Protein AF-A0A8C0KST6-F1 (afdb_monomer)

pLDDT: mean 88.96, std 12.46, range [37.09, 97.69]

Radius of gyration: 74.58 Å; Cα contacts (8 Å, |Δi|>4): 8; chains: 1; bounding box: 134×41×208 Å

Structure (mmCIF, N/CA/C/O backbone):
data_AF-A0A8C0KST6-F1
#
_entry.id   AF-A0A8C0KST6-F1
#
loop_
_atom_site.group_PDB
_atom_site.id
_atom_site.type_symbol
_atom_site.label_atom_id
_atom_site.label_alt_id
_atom_site.label_comp_id
_atom_site.label_asym_id
_atom_site.label_entity_id
_atom_site.label_seq_id
_atom_site.pdbx_PDB_ins_code
_atom_site.Cartn_x
_atom_site.Cartn_y
_atom_site.Cartn_z
_atom_site.occupancy
_atom_site.B_iso_or_equiv
_atom_site.auth_seq_id
_atom_site.auth_comp_id
_atom_site.auth_asym_id
_atom_site.auth_atom_id
_atom_site.pdbx_PDB_model_num
ATOM 1 N N . MET A 1 1 ? 67.695 22.510 -120.453 1.00 57.50 1 MET A N 1
ATOM 2 C CA . MET A 1 1 ? 68.491 21.638 -119.561 1.00 57.50 1 MET A CA 1
ATOM 3 C C . MET A 1 1 ? 68.483 22.164 -118.124 1.00 57.50 1 MET A C 1
ATOM 5 O O . MET A 1 1 ? 67.839 21.521 -117.313 1.00 57.50 1 MET A O 1
ATOM 9 N N . GLU A 1 2 ? 69.082 23.317 -117.782 1.00 61.19 2 GLU A N 1
ATOM 10 C CA . GLU A 1 2 ? 69.069 23.823 -116.382 1.00 61.19 2 GLU A CA 1
ATOM 11 C C . GLU A 1 2 ? 67.690 24.319 -115.891 1.00 61.19 2 GLU A C 1
ATOM 13 O O . GLU A 1 2 ? 67.269 23.944 -114.798 1.00 61.19 2 GLU A O 1
ATOM 18 N N . ASP A 1 3 ? 66.937 25.068 -116.706 1.00 64.94 3 ASP A N 1
ATOM 19 C CA . ASP A 1 3 ? 65.611 25.597 -116.317 1.00 64.94 3 ASP A CA 1
ATOM 20 C C . ASP A 1 3 ? 64.523 24.518 -116.147 1.00 64.94 3 ASP A C 1
ATOM 22 O O . ASP A 1 3 ? 63.581 24.679 -115.368 1.00 64.94 3 ASP A O 1
ATOM 26 N N . GLU A 1 4 ? 64.631 23.400 -116.868 1.00 64.62 4 GLU A N 1
ATOM 27 C CA . GLU A 1 4 ? 63.709 22.261 -116.733 1.00 64.62 4 GLU A CA 1
ATOM 28 C C . GLU A 1 4 ? 64.002 21.469 -115.455 1.00 64.62 4 GLU A C 1
ATOM 30 O O . GLU A 1 4 ? 63.075 21.122 -114.722 1.00 64.62 4 GLU A O 1
ATOM 35 N N . LEU A 1 5 ? 65.287 21.287 -115.128 1.00 68.44 5 LEU A N 1
ATOM 36 C CA . LEU A 1 5 ? 65.733 20.621 -113.905 1.00 68.44 5 LEU A CA 1
ATOM 37 C C . LEU A 1 5 ? 65.268 21.376 -112.644 1.00 68.44 5 LEU A C 1
ATOM 39 O O . LEU A 1 5 ? 64.827 20.763 -111.672 1.00 68.44 5 LEU A O 1
ATOM 43 N N . GLN A 1 6 ? 65.301 22.713 -112.669 1.00 71.81 6 GLN A N 1
ATOM 44 C CA . GLN A 1 6 ? 64.824 23.546 -111.558 1.00 71.81 6 GLN A CA 1
ATOM 45 C C . GLN A 1 6 ? 63.302 23.472 -111.363 1.00 71.81 6 GLN A C 1
ATOM 47 O O . GLN A 1 6 ? 62.825 23.440 -110.226 1.00 71.81 6 GLN A O 1
ATOM 52 N N . ARG A 1 7 ? 62.519 23.395 -112.448 1.00 76.81 7 ARG A N 1
ATOM 53 C CA . ARG A 1 7 ? 61.057 23.229 -112.361 1.00 76.81 7 ARG A CA 1
ATOM 54 C C . ARG A 1 7 ? 60.669 21.865 -111.801 1.00 76.81 7 ARG A C 1
ATOM 56 O O . ARG A 1 7 ? 59.753 21.785 -110.983 1.00 76.81 7 ARG A O 1
ATOM 63 N N . GLU A 1 8 ? 61.367 20.805 -112.201 1.00 77.19 8 GLU A N 1
ATOM 64 C CA . GLU A 1 8 ? 61.140 19.463 -111.658 1.00 77.19 8 GLU A CA 1
ATOM 65 C C . GLU A 1 8 ? 61.527 19.359 -110.178 1.00 77.19 8 GLU A C 1
ATOM 67 O O . GLU A 1 8 ? 60.789 18.737 -109.408 1.00 77.19 8 GLU A O 1
ATOM 72 N N . HIS A 1 9 ? 62.616 20.017 -109.761 1.00 79.38 9 HIS A N 1
ATOM 73 C CA . HIS A 1 9 ? 63.032 20.093 -108.358 1.00 79.38 9 HIS A CA 1
ATOM 74 C C . HIS A 1 9 ? 61.985 20.807 -107.490 1.00 79.38 9 HIS A C 1
ATOM 76 O O . HIS A 1 9 ? 61.525 20.250 -106.494 1.00 79.38 9 HIS A O 1
ATOM 82 N N . LEU A 1 10 ? 61.520 21.989 -107.911 1.00 82.25 10 LEU A N 1
ATOM 83 C CA . LEU A 1 10 ? 60.467 22.736 -107.210 1.00 82.25 10 LEU A CA 1
ATOM 84 C C . LEU A 1 10 ? 59.141 21.956 -107.158 1.00 82.25 10 LEU A C 1
ATOM 86 O O . LEU A 1 10 ? 58.461 21.942 -106.132 1.00 82.25 10 LEU A O 1
ATOM 90 N N . ALA A 1 11 ? 58.778 21.251 -108.232 1.00 82.69 11 ALA A N 1
ATOM 91 C CA . ALA A 1 11 ? 57.596 20.391 -108.242 1.00 82.69 11 ALA A CA 1
ATOM 92 C C . ALA A 1 11 ? 57.752 19.172 -107.310 1.00 82.69 11 ALA A C 1
ATOM 94 O O . ALA A 1 11 ? 56.783 18.749 -106.675 1.00 82.69 11 ALA A O 1
ATOM 95 N N . ALA A 1 12 ? 58.955 18.597 -107.201 1.00 83.06 12 ALA A N 1
ATOM 96 C CA . ALA A 1 12 ? 59.251 17.523 -106.256 1.00 83.06 12 ALA A CA 1
ATOM 97 C C . ALA A 1 12 ? 59.174 18.009 -104.800 1.00 83.06 12 ALA A C 1
ATOM 99 O O . ALA A 1 12 ? 58.550 17.335 -103.978 1.00 83.06 12 ALA A O 1
ATOM 100 N N . GLU A 1 13 ? 59.705 19.196 -104.499 1.00 84.31 13 GLU A N 1
ATOM 101 C CA . GLU A 1 13 ? 59.596 19.830 -103.182 1.00 84.31 13 GLU A CA 1
ATOM 102 C C . GLU A 1 13 ? 58.144 20.129 -102.803 1.00 84.31 13 GLU A C 1
ATOM 104 O O . GLU A 1 13 ? 57.728 19.806 -101.693 1.00 84.31 13 GLU A O 1
ATOM 109 N N . GLN A 1 14 ? 57.333 20.659 -103.722 1.00 86.81 14 GLN A N 1
ATOM 110 C CA . GLN A 1 14 ? 55.908 20.905 -103.474 1.00 86.81 14 GLN A CA 1
ATOM 111 C C . GLN A 1 14 ? 55.127 19.607 -103.232 1.00 86.81 14 GLN A C 1
ATOM 113 O O . GLN A 1 14 ? 54.310 19.538 -102.311 1.00 86.81 14 GLN A O 1
ATOM 118 N N . ARG A 1 15 ? 55.400 18.545 -104.005 1.00 85.62 15 ARG A N 1
ATOM 119 C CA . ARG A 1 15 ? 54.805 17.217 -103.771 1.00 85.62 15 ARG A CA 1
ATOM 120 C C . ARG A 1 15 ? 55.213 16.652 -102.414 1.00 85.62 15 ARG A C 1
ATOM 122 O O . ARG A 1 15 ? 54.374 16.092 -101.707 1.00 85.62 15 ARG A O 1
ATOM 129 N N . MET A 1 16 ? 56.481 16.808 -102.039 1.00 88.12 16 MET A N 1
ATOM 130 C CA . MET A 1 16 ? 56.989 16.350 -100.750 1.00 88.12 16 MET A CA 1
ATOM 131 C C . MET A 1 16 ? 56.389 17.159 -99.592 1.00 88.12 16 MET A C 1
ATOM 133 O O . MET A 1 16 ? 55.925 16.567 -98.621 1.00 88.12 16 MET A O 1
ATOM 137 N N . MET A 1 17 ? 56.286 18.483 -99.729 1.00 89.50 17 MET A N 1
ATOM 138 C CA . MET A 1 17 ? 55.639 19.375 -98.764 1.00 89.50 17 MET A CA 1
ATOM 139 C C . MET A 1 17 ? 54.161 19.026 -98.575 1.00 89.50 17 MET A C 1
ATOM 141 O O . MET A 1 17 ? 53.710 18.886 -97.441 1.00 89.50 17 MET A O 1
ATOM 145 N N . HIS A 1 18 ? 53.414 18.819 -99.662 1.00 89.56 18 HIS A N 1
ATOM 146 C CA . HIS A 1 18 ? 52.007 18.431 -99.585 1.00 89.56 18 HIS A CA 1
ATOM 147 C C . HIS A 1 18 ? 51.831 17.057 -98.922 1.00 89.56 18 HIS A C 1
ATOM 149 O O . HIS A 1 18 ? 50.931 16.865 -98.104 1.00 89.56 18 HIS A O 1
ATOM 155 N N . ARG A 1 19 ? 52.730 16.105 -99.210 1.00 89.38 19 ARG A N 1
ATOM 156 C CA . ARG A 1 19 ? 52.734 14.784 -98.568 1.00 89.38 19 ARG A CA 1
ATOM 157 C C . ARG A 1 19 ? 53.028 14.881 -97.071 1.00 89.38 19 ARG A C 1
ATOM 159 O O . ARG A 1 19 ? 52.331 14.244 -96.288 1.00 89.38 19 ARG A O 1
ATOM 166 N N . ILE A 1 20 ? 53.991 15.712 -96.667 1.00 91.31 20 ILE A N 1
ATOM 167 C CA . ILE A 1 20 ? 54.285 15.979 -95.253 1.00 91.31 20 ILE A CA 1
ATOM 168 C C . ILE A 1 20 ? 53.085 16.638 -94.567 1.00 91.31 20 ILE A C 1
ATOM 170 O O . ILE A 1 20 ? 52.678 16.183 -93.504 1.00 91.31 20 ILE A O 1
ATOM 174 N N . GLN A 1 21 ? 52.480 17.664 -95.172 1.00 89.69 21 GLN A N 1
ATOM 175 C CA . GLN A 1 21 ? 51.299 18.336 -94.620 1.00 89.69 21 GLN A CA 1
ATOM 176 C C . GLN A 1 21 ? 50.118 17.377 -94.450 1.00 89.69 21 GLN A C 1
ATOM 178 O O . GLN A 1 21 ? 49.450 17.408 -93.418 1.00 89.69 21 GLN A O 1
ATOM 183 N N . ARG A 1 22 ? 49.887 16.490 -95.425 1.00 91.62 22 ARG A N 1
ATOM 184 C CA . ARG A 1 22 ? 48.848 15.459 -95.342 1.00 91.62 22 ARG A CA 1
ATOM 185 C C . ARG A 1 22 ? 49.102 14.487 -94.190 1.00 91.62 22 ARG A C 1
ATOM 187 O O . ARG A 1 22 ? 48.198 14.273 -93.390 1.00 91.62 22 ARG A O 1
ATOM 194 N N . ILE A 1 23 ? 50.330 13.982 -94.054 1.00 92.88 23 ILE A N 1
ATOM 195 C CA . ILE A 1 23 ? 50.720 13.114 -92.931 1.00 92.88 23 ILE A CA 1
ATOM 196 C C . ILE A 1 23 ? 50.558 13.851 -91.593 1.00 92.88 23 ILE A C 1
ATOM 198 O O . ILE A 1 23 ? 50.080 13.272 -90.623 1.00 92.88 23 ILE A O 1
ATOM 202 N N . MET A 1 24 ? 50.897 15.142 -91.530 1.00 92.00 24 MET A N 1
ATOM 203 C CA . MET A 1 24 ? 50.718 15.956 -90.323 1.00 92.00 24 MET A CA 1
ATOM 204 C C . MET A 1 24 ? 49.242 16.106 -89.939 1.00 92.00 24 MET A C 1
ATOM 206 O O . MET A 1 24 ? 48.908 16.008 -88.761 1.00 92.00 24 MET A O 1
ATOM 210 N N . MET A 1 25 ? 48.357 16.319 -90.918 1.00 92.75 25 MET A N 1
ATOM 211 C CA . MET A 1 25 ? 46.911 16.404 -90.691 1.00 92.75 25 MET A CA 1
ATOM 212 C C . MET A 1 25 ? 46.317 15.060 -90.253 1.00 92.75 25 MET A C 1
ATOM 214 O O . MET A 1 25 ? 45.505 15.031 -89.329 1.00 92.75 25 MET A O 1
ATOM 218 N N . GLU A 1 26 ? 46.742 13.952 -90.865 1.00 92.62 26 GLU A N 1
ATOM 219 C CA . GLU A 1 26 ? 46.323 12.597 -90.484 1.00 92.62 26 GLU A CA 1
ATOM 220 C C . GLU A 1 26 ? 46.794 12.258 -89.055 1.00 92.62 26 GLU A C 1
ATOM 222 O O . GLU A 1 26 ? 45.973 11.893 -88.214 1.00 92.62 26 GLU A O 1
ATOM 227 N N . CYS A 1 27 ? 48.064 12.520 -88.726 1.00 93.81 27 CYS A N 1
ATOM 228 C CA . CYS A 1 27 ? 48.620 12.344 -87.379 1.00 93.81 27 CYS A CA 1
ATOM 229 C C . CYS A 1 27 ? 47.933 13.244 -86.336 1.00 93.81 27 CYS A C 1
ATOM 231 O O . CYS A 1 27 ? 47.629 12.806 -85.225 1.00 93.81 27 CYS A O 1
ATOM 233 N N . HIS A 1 28 ? 47.625 14.499 -86.682 1.00 94.75 28 HIS A N 1
ATOM 234 C CA . HIS A 1 28 ? 46.870 15.384 -85.797 1.00 94.75 28 HIS A CA 1
ATOM 235 C C . HIS A 1 28 ? 45.463 14.837 -85.527 1.00 94.75 28 HIS A C 1
ATOM 237 O O . HIS A 1 28 ? 45.023 14.824 -84.377 1.00 94.75 28 HIS A O 1
ATOM 243 N N . ARG A 1 29 ? 44.778 14.334 -86.561 1.00 94.38 29 ARG A N 1
ATOM 244 C CA . ARG A 1 29 ? 43.453 13.718 -86.424 1.00 94.38 29 ARG A CA 1
ATOM 245 C C . ARG A 1 29 ? 43.496 12.486 -85.522 1.00 94.38 29 ARG A C 1
ATOM 247 O O . ARG A 1 29 ? 42.663 12.368 -84.629 1.00 94.38 29 ARG A O 1
ATOM 254 N N . GLU A 1 30 ? 44.474 11.606 -85.717 1.00 94.62 30 GLU A N 1
ATOM 255 C CA . GLU A 1 30 ? 44.671 1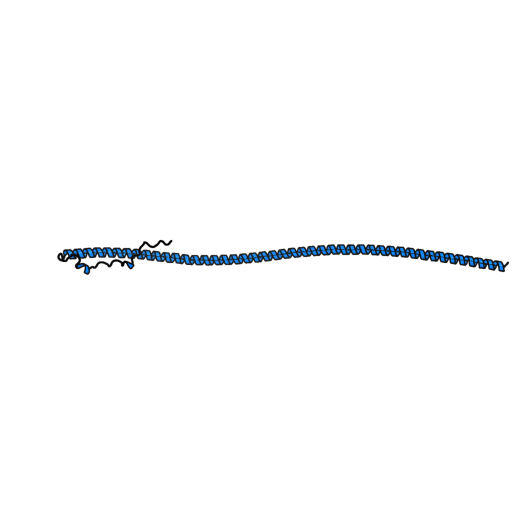0.417 -84.879 1.00 94.62 30 GLU A CA 1
ATOM 256 C C . GLU A 1 30 ? 44.988 10.784 -83.428 1.00 94.62 30 GLU A C 1
ATOM 258 O O . GLU A 1 30 ? 44.410 10.208 -82.508 1.00 94.62 30 GLU A O 1
ATOM 263 N N . LYS A 1 31 ? 45.831 11.800 -83.201 1.00 95.50 31 LYS A N 1
ATOM 264 C CA . LYS A 1 31 ? 46.116 12.324 -81.860 1.00 95.50 31 LYS A CA 1
ATOM 265 C C . LYS A 1 31 ? 44.847 12.827 -81.175 1.00 95.50 31 LYS A C 1
ATOM 267 O O . LYS A 1 31 ? 44.628 12.514 -80.008 1.00 95.50 31 LYS A O 1
ATOM 272 N N . VAL A 1 32 ? 44.028 13.614 -81.875 1.00 95.62 32 VAL A N 1
ATOM 273 C CA . VAL A 1 32 ? 42.772 14.140 -81.319 1.00 95.62 32 VAL A CA 1
ATOM 274 C C . VAL A 1 32 ? 41.827 12.989 -80.971 1.00 95.62 32 VAL A C 1
ATOM 276 O O . VAL A 1 32 ? 41.347 12.937 -79.843 1.00 95.62 32 VAL A O 1
ATOM 279 N N . GLN A 1 33 ? 41.655 12.014 -81.867 1.00 95.00 33 GLN A N 1
ATOM 280 C CA . GLN A 1 33 ? 40.814 10.837 -81.618 1.00 95.00 33 GLN A CA 1
ATOM 281 C C . GLN A 1 33 ? 41.319 9.981 -80.446 1.00 95.00 33 GLN A C 1
ATOM 283 O O . GLN A 1 33 ? 40.524 9.545 -79.615 1.00 95.00 33 GLN A O 1
ATOM 288 N N . ALA A 1 34 ? 42.632 9.767 -80.335 1.00 94.94 34 ALA A N 1
ATOM 289 C CA . ALA A 1 34 ? 43.227 9.025 -79.226 1.00 94.94 34 ALA A CA 1
ATOM 290 C C . ALA A 1 34 ? 43.035 9.748 -77.882 1.00 94.94 34 ALA A C 1
ATOM 292 O O . ALA A 1 34 ? 42.702 9.114 -76.882 1.00 94.94 34 ALA A O 1
ATOM 293 N N . VAL A 1 35 ? 43.187 11.077 -77.859 1.00 95.56 35 VAL A N 1
ATOM 294 C CA . VAL A 1 35 ? 42.959 11.896 -76.657 1.00 95.56 35 VAL A CA 1
ATOM 295 C C . VAL A 1 35 ? 41.482 11.920 -76.268 1.00 95.56 35 VAL A C 1
ATOM 297 O O . VAL A 1 35 ? 41.167 11.822 -75.084 1.00 95.56 35 VAL A O 1
ATOM 300 N N . GLU A 1 36 ? 40.567 12.035 -77.231 1.00 95.12 36 GLU A N 1
ATOM 301 C CA . GLU A 1 36 ? 39.125 11.976 -76.969 1.00 95.12 36 GLU A CA 1
ATOM 302 C C . GLU A 1 36 ? 38.715 10.622 -76.392 1.00 95.12 36 GLU A C 1
ATOM 304 O O . GLU A 1 36 ? 37.988 10.583 -75.398 1.00 95.12 36 GLU A O 1
ATOM 309 N N . LYS A 1 37 ? 39.236 9.526 -76.955 1.00 95.50 37 LYS A N 1
ATOM 310 C CA . LYS A 1 37 ? 38.982 8.173 -76.456 1.00 95.50 37 LYS A CA 1
ATOM 311 C C . LYS A 1 37 ? 39.526 7.981 -75.038 1.00 95.50 37 LYS A C 1
ATOM 313 O O . LYS A 1 37 ? 38.772 7.572 -74.162 1.00 95.50 37 LYS A O 1
ATOM 318 N N . ALA A 1 38 ? 40.777 8.372 -74.782 1.00 95.19 38 ALA A N 1
ATOM 319 C CA . ALA A 1 38 ? 41.371 8.299 -73.446 1.00 95.19 38 ALA A CA 1
ATOM 320 C C . ALA A 1 38 ? 40.595 9.144 -72.416 1.00 95.19 38 ALA A C 1
ATOM 322 O O . ALA A 1 38 ? 40.344 8.684 -71.306 1.00 95.19 38 ALA A O 1
ATOM 323 N N . ARG A 1 39 ? 40.138 10.351 -72.787 1.00 94.06 39 ARG A N 1
ATOM 324 C CA . ARG A 1 39 ? 39.294 11.184 -71.909 1.00 94.06 39 ARG A CA 1
ATOM 325 C C . ARG A 1 39 ? 37.914 10.582 -71.667 1.00 94.06 39 ARG A C 1
ATOM 327 O O . ARG A 1 39 ? 37.353 10.784 -70.593 1.00 94.06 39 ARG A O 1
ATOM 334 N N . ALA A 1 40 ? 37.324 9.911 -72.656 1.00 95.75 40 ALA A N 1
ATOM 335 C CA . ALA A 1 40 ? 36.040 9.236 -72.489 1.00 95.75 40 ALA A CA 1
ATOM 336 C C . ALA A 1 40 ? 36.166 8.053 -71.517 1.00 95.75 40 ALA A C 1
ATOM 338 O O . ALA A 1 40 ? 35.352 7.937 -70.603 1.00 95.75 40 ALA A O 1
ATOM 339 N N . GLU A 1 41 ? 37.221 7.248 -71.661 1.00 94.69 41 GLU A N 1
ATOM 340 C CA . GLU A 1 41 ? 37.542 6.138 -70.755 1.00 94.69 41 GLU A CA 1
ATOM 341 C C . GLU A 1 41 ? 37.837 6.639 -69.331 1.00 94.69 41 GLU A C 1
ATOM 343 O O . GLU A 1 41 ? 37.282 6.117 -68.366 1.00 94.69 41 GLU A O 1
ATOM 348 N N . GLU A 1 42 ? 38.623 7.710 -69.180 1.00 94.38 42 GLU A N 1
ATOM 349 C CA . GLU A 1 42 ? 38.893 8.341 -67.880 1.00 94.38 42 GLU A CA 1
ATOM 350 C C . GLU A 1 42 ? 37.608 8.843 -67.207 1.00 94.38 42 GLU A C 1
ATOM 352 O O . GLU A 1 42 ? 37.378 8.594 -66.023 1.00 94.38 42 GLU A O 1
ATOM 357 N N . ARG A 1 43 ? 36.727 9.511 -67.964 1.00 95.31 43 ARG A N 1
ATOM 358 C CA . ARG A 1 43 ? 35.429 9.976 -67.452 1.00 95.31 43 ARG A CA 1
ATOM 359 C C . ARG A 1 43 ? 34.538 8.818 -67.027 1.00 95.31 43 ARG A C 1
ATOM 361 O O . ARG A 1 43 ? 33.864 8.941 -66.006 1.00 95.31 43 ARG A O 1
ATOM 368 N N . GLN A 1 44 ? 34.525 7.724 -67.785 1.00 96.06 44 GLN A N 1
ATOM 369 C CA . GLN A 1 44 ? 33.751 6.538 -67.435 1.00 96.06 44 GLN A CA 1
ATOM 370 C C . GLN A 1 44 ? 34.275 5.911 -66.138 1.00 96.06 44 GLN A C 1
ATOM 372 O O . GLN A 1 44 ? 33.499 5.725 -65.203 1.00 96.06 44 GLN A O 1
ATOM 377 N N . MET A 1 45 ? 35.588 5.687 -66.029 1.00 95.00 45 MET A N 1
ATOM 378 C CA . MET A 1 45 ? 36.203 5.154 -64.807 1.00 95.00 45 MET A CA 1
ATOM 379 C C . MET A 1 45 ? 35.950 6.062 -63.596 1.00 95.00 45 MET A C 1
ATOM 381 O O . MET A 1 45 ? 35.614 5.578 -62.515 1.00 95.00 45 MET A O 1
ATOM 385 N N . ALA A 1 46 ? 36.040 7.384 -63.769 1.00 95.19 46 ALA A N 1
ATOM 386 C CA . ALA A 1 46 ? 35.732 8.341 -62.710 1.00 95.19 46 ALA A CA 1
ATOM 387 C C . ALA A 1 46 ? 34.257 8.273 -62.277 1.00 95.19 46 ALA A C 1
ATOM 389 O O . ALA A 1 46 ? 33.958 8.317 -61.083 1.00 95.19 46 ALA A O 1
ATOM 390 N N . GLN A 1 47 ? 33.320 8.135 -63.221 1.00 95.06 47 GLN A N 1
ATOM 391 C CA . GLN A 1 47 ? 31.897 7.982 -62.906 1.00 95.06 47 GLN A CA 1
ATOM 392 C C . GLN A 1 47 ? 31.605 6.671 -62.171 1.00 95.06 47 GLN A C 1
ATOM 394 O O . GLN A 1 47 ? 30.858 6.684 -61.191 1.00 95.06 47 GLN A O 1
ATOM 399 N N . GLU A 1 48 ? 32.201 5.561 -62.605 1.00 95.75 48 GLU A N 1
ATOM 400 C CA . GLU A 1 48 ? 32.064 4.256 -61.952 1.00 95.75 48 GLU A CA 1
ATOM 401 C C . GLU A 1 48 ? 32.622 4.290 -60.522 1.00 95.75 48 GLU A C 1
ATOM 403 O O . GLU A 1 48 ? 31.944 3.851 -59.590 1.00 95.75 48 GLU A O 1
ATOM 408 N N . ALA A 1 49 ? 33.789 4.909 -60.316 1.00 95.44 49 ALA A N 1
ATOM 409 C CA . ALA A 1 49 ? 34.377 5.097 -58.991 1.00 95.44 49 ALA A CA 1
ATOM 410 C C . ALA A 1 49 ? 33.482 5.948 -58.072 1.00 95.44 49 ALA A C 1
ATOM 412 O O . ALA A 1 49 ? 33.236 5.572 -56.924 1.00 95.44 49 ALA A O 1
ATOM 413 N N . ILE A 1 50 ? 32.921 7.052 -58.582 1.00 95.62 50 ILE A N 1
ATOM 414 C CA . ILE A 1 50 ? 31.980 7.892 -57.823 1.00 95.62 50 ILE A CA 1
ATOM 415 C C . ILE A 1 50 ? 30.718 7.102 -57.456 1.00 95.62 50 ILE A C 1
ATOM 417 O O . ILE A 1 50 ? 30.221 7.220 -56.336 1.00 95.62 50 ILE A O 1
ATOM 421 N N . GLN A 1 51 ? 30.172 6.300 -58.374 1.00 95.50 51 GLN A N 1
ATOM 422 C CA . GLN A 1 51 ? 28.993 5.481 -58.086 1.00 95.50 51 GLN A CA 1
ATOM 423 C C . GLN A 1 51 ? 29.287 4.397 -57.047 1.00 95.50 51 GLN A C 1
ATOM 425 O O . GLN A 1 51 ? 28.476 4.200 -56.142 1.00 95.50 51 GLN A O 1
ATOM 430 N N . ALA A 1 52 ? 30.439 3.729 -57.138 1.00 96.00 52 ALA A N 1
ATOM 431 C CA . ALA A 1 52 ? 30.869 2.743 -56.153 1.00 96.00 52 ALA A CA 1
ATOM 432 C C . ALA A 1 52 ? 31.022 3.377 -54.762 1.00 96.00 52 ALA A C 1
ATOM 434 O O . ALA A 1 52 ? 30.468 2.867 -53.789 1.00 96.00 52 ALA A O 1
ATOM 435 N N . GLN A 1 53 ? 31.673 4.541 -54.677 1.00 95.38 53 GLN A N 1
ATOM 436 C CA . GLN A 1 53 ? 31.826 5.265 -53.417 1.00 95.38 53 GLN A CA 1
ATOM 437 C C . GLN A 1 53 ? 30.479 5.723 -52.846 1.00 95.38 53 GLN A C 1
ATOM 439 O O . GLN A 1 53 ? 30.248 5.592 -51.646 1.00 95.38 53 GLN A O 1
ATOM 444 N N . LYS A 1 54 ? 29.559 6.211 -53.690 1.00 95.75 54 LYS A N 1
ATOM 445 C CA . LYS A 1 54 ? 28.200 6.569 -53.257 1.00 95.75 54 LYS A CA 1
ATOM 446 C C . LYS A 1 54 ? 27.461 5.373 -52.664 1.00 95.75 54 LYS A C 1
ATOM 448 O O . LYS A 1 54 ? 26.840 5.533 -51.622 1.00 95.75 54 LYS A O 1
ATOM 453 N N . ARG A 1 55 ? 27.547 4.193 -53.293 1.00 95.38 55 ARG A N 1
ATOM 454 C CA . ARG A 1 55 ? 26.917 2.962 -52.785 1.00 95.38 55 ARG A CA 1
ATOM 455 C C . ARG A 1 55 ? 27.462 2.582 -51.410 1.00 95.38 55 ARG A C 1
ATOM 457 O O . ARG A 1 55 ? 26.671 2.376 -50.494 1.00 95.38 55 ARG A O 1
ATOM 464 N N . LEU A 1 56 ? 28.787 2.582 -51.255 1.00 96.06 56 LEU A N 1
ATOM 465 C CA . LEU A 1 56 ? 29.439 2.296 -49.974 1.00 96.06 56 LEU A CA 1
ATOM 466 C C . LEU A 1 56 ? 29.014 3.289 -48.888 1.00 96.06 56 LEU A C 1
ATOM 468 O O . LEU A 1 56 ? 28.591 2.875 -47.816 1.00 96.06 56 LEU A O 1
ATOM 472 N N . ALA A 1 57 ? 29.032 4.590 -49.190 1.00 95.75 57 ALA A N 1
ATOM 473 C CA . ALA A 1 57 ? 28.610 5.615 -48.240 1.00 95.75 57 ALA A CA 1
ATOM 474 C C . ALA A 1 57 ? 27.133 5.459 -47.841 1.00 95.75 57 ALA A C 1
ATOM 476 O O . ALA A 1 57 ? 26.790 5.587 -46.668 1.00 95.75 57 ALA A O 1
ATOM 477 N N . THR A 1 58 ? 26.241 5.149 -48.790 1.00 95.69 58 THR A N 1
ATOM 478 C CA . THR A 1 58 ? 24.823 4.917 -48.470 1.00 95.69 58 THR A CA 1
ATOM 479 C C . THR A 1 58 ? 24.611 3.679 -47.604 1.00 95.69 58 THR A C 1
ATOM 481 O O . THR A 1 58 ? 23.779 3.711 -46.701 1.00 95.69 58 THR A O 1
ATOM 484 N N . GLU A 1 59 ? 25.365 2.608 -47.849 1.00 95.62 59 GLU A N 1
ATOM 485 C CA . GLU A 1 59 ? 25.295 1.381 -47.057 1.00 95.62 59 GLU A CA 1
ATOM 486 C C . GLU A 1 59 ? 25.845 1.598 -45.643 1.00 95.62 59 GLU A C 1
ATOM 488 O O . GLU A 1 59 ? 25.224 1.179 -44.668 1.00 95.62 59 GLU A O 1
ATOM 493 N N . GLU A 1 60 ? 26.954 2.324 -45.509 1.00 96.19 60 GLU A N 1
ATOM 494 C CA . GLU A 1 60 ? 27.533 2.684 -44.215 1.00 96.19 60 GLU A CA 1
ATOM 495 C C . GLU A 1 60 ? 26.579 3.557 -43.389 1.00 96.19 60 GLU A C 1
ATOM 497 O O . GLU A 1 60 ? 26.355 3.278 -42.208 1.00 96.19 60 GLU A O 1
ATOM 502 N N . ILE A 1 61 ? 25.951 4.562 -44.010 1.00 95.62 61 ILE A N 1
ATOM 503 C CA . ILE A 1 61 ? 24.942 5.409 -43.356 1.00 95.62 61 ILE A CA 1
ATOM 504 C C . ILE A 1 61 ? 23.745 4.568 -42.907 1.00 95.62 61 ILE A C 1
ATOM 506 O O . ILE A 1 61 ? 23.280 4.722 -41.776 1.00 95.62 61 ILE A O 1
ATOM 510 N N . LEU A 1 62 ? 23.248 3.667 -43.761 1.00 96.31 62 LEU A N 1
ATOM 511 C CA . LEU A 1 62 ? 22.114 2.807 -43.429 1.00 96.31 62 LEU A CA 1
ATOM 512 C C . LEU A 1 62 ? 22.450 1.875 -42.260 1.00 96.31 62 LEU A C 1
ATOM 514 O O . LEU A 1 62 ? 21.693 1.805 -41.292 1.00 96.31 62 LEU A O 1
ATOM 518 N N . ASN A 1 63 ? 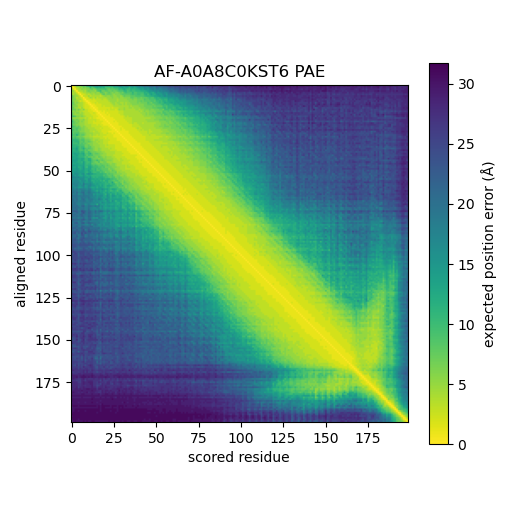23.597 1.200 -42.322 1.00 95.75 63 ASN A N 1
ATOM 519 C CA . ASN A 1 63 ? 24.046 0.280 -41.282 1.00 95.75 63 ASN A CA 1
ATOM 520 C C . ASN A 1 63 ? 24.260 1.004 -39.950 1.00 95.75 63 ASN A C 1
ATOM 522 O O . ASN A 1 63 ? 23.777 0.535 -38.919 1.00 95.75 63 ASN A O 1
ATOM 526 N N . THR A 1 64 ? 24.899 2.175 -39.980 1.00 95.88 64 THR A N 1
ATOM 527 C CA . THR A 1 64 ? 25.104 3.020 -38.793 1.00 95.88 64 THR A CA 1
ATOM 528 C C . THR A 1 64 ? 23.777 3.529 -38.228 1.00 95.88 64 THR A C 1
ATOM 530 O O . THR A 1 64 ? 23.581 3.556 -37.015 1.00 95.88 64 THR A O 1
ATOM 533 N N . GLY A 1 65 ? 22.823 3.891 -39.089 1.00 95.69 65 GLY A N 1
ATOM 534 C CA . GLY A 1 65 ? 21.480 4.286 -38.666 1.00 95.69 65 GLY A CA 1
ATOM 535 C C . GLY A 1 65 ? 20.727 3.144 -37.977 1.00 95.69 65 GLY A C 1
ATOM 536 O O . GLY A 1 65 ? 20.131 3.342 -36.917 1.00 95.69 65 GLY A O 1
ATOM 537 N N . ILE A 1 66 ? 20.794 1.931 -38.535 1.00 96.12 66 ILE A N 1
ATOM 538 C CA . ILE A 1 66 ? 20.151 0.738 -37.965 1.00 96.12 66 ILE A CA 1
ATOM 539 C C . ILE A 1 66 ? 20.758 0.385 -36.602 1.00 96.12 66 ILE A C 1
ATOM 541 O O . ILE A 1 66 ? 20.013 0.084 -35.664 1.00 96.12 66 ILE A O 1
ATOM 545 N N . THR A 1 67 ? 22.087 0.418 -36.463 1.00 96.12 67 THR A N 1
ATOM 546 C CA . THR A 1 67 ? 22.750 0.127 -35.183 1.00 96.12 67 THR A CA 1
ATOM 547 C C . THR A 1 67 ? 22.424 1.187 -34.137 1.00 96.12 67 THR A C 1
ATOM 549 O O . THR A 1 67 ? 21.993 0.824 -33.042 1.00 96.12 67 THR A O 1
ATOM 552 N N . ALA A 1 68 ? 22.487 2.474 -34.489 1.00 96.38 68 ALA A N 1
ATOM 553 C CA . ALA A 1 68 ? 22.128 3.569 -33.590 1.00 96.38 68 ALA A CA 1
ATOM 554 C C . ALA A 1 68 ? 20.676 3.461 -33.089 1.00 96.38 68 ALA A C 1
ATOM 556 O O . ALA A 1 68 ? 20.426 3.552 -31.886 1.00 96.38 68 ALA A O 1
ATOM 557 N N . MET A 1 69 ? 19.715 3.183 -33.980 1.00 96.06 69 MET A N 1
ATOM 558 C CA . MET A 1 69 ? 18.316 2.968 -33.585 1.00 96.06 69 MET A CA 1
ATOM 559 C C . MET A 1 69 ? 18.151 1.745 -32.676 1.00 96.06 69 MET A C 1
ATOM 561 O O . MET A 1 69 ? 17.377 1.777 -31.715 1.00 96.06 69 MET A O 1
ATOM 565 N N . LYS A 1 70 ? 18.871 0.653 -32.957 1.00 96.38 70 LYS A N 1
ATOM 566 C CA . LYS A 1 70 ? 18.828 -0.564 -32.139 1.00 96.38 70 LYS A CA 1
ATOM 567 C C . LYS A 1 70 ? 19.359 -0.306 -30.732 1.00 96.38 70 LYS A C 1
ATOM 569 O O . LYS A 1 70 ? 18.749 -0.769 -29.766 1.00 96.38 70 LYS A O 1
ATOM 574 N N . ASP A 1 71 ? 20.453 0.431 -30.610 1.00 96.12 71 ASP A N 1
ATOM 575 C CA . ASP A 1 71 ? 21.063 0.743 -29.320 1.00 96.12 71 ASP A CA 1
ATOM 576 C C . ASP A 1 71 ? 20.221 1.743 -28.527 1.00 96.12 71 ASP A C 1
ATOM 578 O O . ASP A 1 71 ? 19.964 1.516 -27.343 1.00 96.12 71 ASP A O 1
ATOM 582 N N . GLN A 1 72 ? 19.653 2.756 -29.189 1.00 96.44 72 GLN A N 1
ATOM 583 C CA . GLN A 1 72 ? 18.680 3.657 -28.569 1.00 96.44 72 GLN A CA 1
ATOM 584 C C . GLN A 1 72 ? 17.458 2.891 -28.044 1.00 96.44 72 GLN A C 1
ATOM 586 O O . GLN A 1 72 ? 17.038 3.092 -26.904 1.00 96.44 72 GLN A O 1
ATOM 591 N N . LYS A 1 73 ? 16.898 1.969 -28.839 1.00 96.75 73 LYS A N 1
ATOM 592 C CA . LYS A 1 73 ? 15.750 1.150 -28.424 1.00 96.75 73 LYS A CA 1
ATOM 593 C C . LYS A 1 73 ? 16.080 0.274 -27.216 1.00 96.75 73 LYS A C 1
ATOM 595 O O . LYS A 1 73 ? 15.257 0.164 -26.305 1.00 96.75 73 LYS A O 1
ATOM 600 N N . LYS A 1 74 ? 17.263 -0.349 -27.190 1.00 97.00 74 LYS A N 1
ATOM 601 C CA . LYS A 1 74 ? 17.721 -1.146 -26.040 1.00 97.00 74 LYS A CA 1
ATOM 602 C C . LYS A 1 74 ? 17.865 -0.285 -24.789 1.00 97.00 74 LYS A C 1
ATOM 604 O O . LYS A 1 74 ? 17.320 -0.661 -23.757 1.00 97.00 74 LYS A O 1
ATOM 609 N N . SER A 1 75 ? 18.532 0.864 -24.903 1.00 97.19 75 SER A N 1
ATOM 610 C CA . SER A 1 75 ? 18.711 1.810 -23.797 1.00 97.19 75 SER A CA 1
ATOM 611 C C . SER A 1 75 ? 17.364 2.275 -23.237 1.00 97.19 75 SER A C 1
ATOM 613 O O . SER A 1 75 ? 17.128 2.166 -22.038 1.00 97.19 75 SER A O 1
ATOM 615 N N . MET A 1 76 ? 16.424 2.666 -24.103 1.00 96.62 76 MET A N 1
ATOM 616 C CA . MET A 1 76 ? 15.076 3.059 -23.684 1.00 96.62 76 MET A CA 1
ATOM 617 C C . MET A 1 76 ? 14.332 1.914 -22.985 1.00 96.62 76 MET A C 1
ATOM 619 O O . MET A 1 76 ? 13.710 2.113 -21.947 1.00 96.62 76 MET A O 1
ATOM 623 N N . THR A 1 77 ? 14.422 0.695 -23.524 1.00 97.50 77 THR A N 1
ATOM 624 C CA . THR A 1 77 ? 13.786 -0.487 -22.918 1.00 97.50 77 THR A CA 1
ATOM 625 C C . THR A 1 77 ? 14.359 -0.779 -21.532 1.00 97.50 77 THR A C 1
ATOM 627 O O . THR A 1 77 ? 13.617 -1.162 -20.631 1.00 97.50 77 THR A O 1
ATOM 630 N N . GLN A 1 78 ? 15.668 -0.605 -21.351 1.00 97.56 78 GLN A N 1
ATOM 631 C CA . GLN A 1 78 ? 16.317 -0.771 -20.056 1.00 97.56 78 GLN A CA 1
ATOM 632 C C . GLN A 1 78 ? 15.831 0.281 -19.051 1.00 97.56 78 GLN A C 1
ATOM 634 O O . GLN A 1 78 ? 15.403 -0.091 -17.963 1.00 97.56 78 GLN A O 1
ATOM 639 N N . ILE A 1 79 ? 15.797 1.557 -19.445 1.00 97.50 79 ILE A N 1
ATOM 640 C CA . ILE A 1 79 ? 15.309 2.651 -18.592 1.00 97.50 79 ILE A CA 1
ATOM 641 C C . ILE A 1 79 ? 13.855 2.413 -18.168 1.00 97.50 79 ILE A C 1
ATOM 643 O O . ILE A 1 79 ? 13.518 2.603 -17.003 1.00 97.50 79 ILE A O 1
ATOM 647 N N . ILE A 1 80 ? 12.992 1.963 -19.086 1.00 97.44 80 ILE A N 1
ATOM 648 C CA . ILE A 1 80 ? 11.592 1.643 -18.767 1.00 97.44 80 ILE A CA 1
ATOM 649 C C . ILE A 1 80 ? 11.518 0.552 -17.695 1.00 97.44 80 ILE A C 1
ATOM 651 O O . ILE A 1 80 ? 10.799 0.720 -16.714 1.00 97.44 80 ILE A O 1
ATOM 655 N N . LYS A 1 81 ? 12.292 -0.530 -17.841 1.00 97.62 81 LYS A N 1
ATOM 656 C CA . LYS A 1 81 ? 12.324 -1.624 -16.858 1.00 97.62 81 LYS A CA 1
ATOM 657 C C . LYS A 1 81 ? 12.840 -1.169 -15.494 1.00 97.62 81 LYS A C 1
ATOM 659 O O . LYS A 1 81 ? 12.288 -1.563 -14.472 1.00 97.62 81 LYS A O 1
ATOM 664 N N . GLU A 1 82 ? 13.886 -0.348 -15.472 1.00 97.25 82 GLU A N 1
ATOM 665 C CA . GLU A 1 82 ? 14.441 0.207 -14.234 1.00 97.25 82 GLU A CA 1
ATOM 666 C C . GLU A 1 82 ? 13.418 1.103 -13.527 1.00 97.25 82 GLU A C 1
ATOM 668 O O . GLU A 1 82 ? 13.202 0.961 -12.324 1.00 97.25 82 GLU A O 1
ATOM 673 N N . LYS A 1 83 ? 12.722 1.965 -14.278 1.00 97.56 83 LYS A N 1
ATOM 674 C CA . LYS A 1 83 ? 11.689 2.853 -13.730 1.00 97.56 83 LYS A CA 1
ATOM 675 C C . LYS A 1 83 ? 10.448 2.106 -13.257 1.00 97.56 83 LYS A C 1
ATOM 677 O O . LYS A 1 83 ? 9.891 2.459 -12.222 1.00 97.56 83 LYS A O 1
ATOM 682 N N . GLU A 1 84 ? 10.031 1.066 -13.970 1.00 97.12 84 GLU A N 1
ATOM 683 C CA . GLU A 1 84 ? 8.940 0.189 -13.543 1.00 97.12 84 GLU A CA 1
ATOM 684 C C . GLU A 1 84 ? 9.287 -0.532 -12.233 1.00 97.12 84 GLU A C 1
ATOM 686 O O . GLU A 1 84 ? 8.470 -0.578 -11.314 1.00 97.12 84 GLU A O 1
ATOM 691 N N . HIS A 1 85 ? 10.520 -1.033 -12.111 1.00 97.19 85 HIS A N 1
ATOM 692 C CA . HIS A 1 85 ? 10.994 -1.667 -10.884 1.00 97.19 85 HIS A CA 1
ATOM 693 C C . HIS A 1 85 ? 11.055 -0.684 -9.707 1.00 97.19 85 HIS A C 1
ATOM 695 O O . HIS A 1 85 ? 10.554 -0.997 -8.628 1.00 97.19 85 HIS A O 1
ATOM 701 N N . GLU A 1 86 ? 11.609 0.512 -9.922 1.00 96.81 86 GLU A N 1
ATOM 702 C CA . GLU A 1 86 ? 11.663 1.583 -8.922 1.00 96.81 86 GLU A CA 1
ATOM 703 C C . GLU A 1 86 ? 10.252 1.966 -8.447 1.00 96.81 86 GLU A C 1
ATOM 705 O O . GLU A 1 86 ? 9.979 1.983 -7.247 1.00 96.81 86 GLU A O 1
ATOM 710 N N . MET A 1 87 ? 9.319 2.181 -9.380 1.00 96.75 87 MET A N 1
ATOM 711 C CA . MET A 1 87 ? 7.925 2.498 -9.064 1.00 96.75 87 MET A CA 1
ATOM 712 C C . MET A 1 87 ? 7.242 1.381 -8.267 1.00 96.75 87 MET A C 1
ATOM 714 O O . MET A 1 87 ? 6.513 1.666 -7.318 1.00 96.75 87 MET A O 1
ATOM 718 N N . ASN A 1 88 ? 7.492 0.117 -8.615 1.00 97.69 88 ASN A N 1
ATOM 719 C CA . ASN A 1 88 ? 6.931 -1.023 -7.894 1.00 97.69 88 ASN A CA 1
ATOM 720 C C . ASN A 1 88 ? 7.462 -1.105 -6.451 1.00 97.69 88 ASN A C 1
ATOM 722 O O . ASN A 1 88 ? 6.688 -1.327 -5.524 1.00 97.69 88 ASN A O 1
ATOM 726 N N . ILE A 1 89 ? 8.758 -0.847 -6.232 1.00 97.56 89 ILE A N 1
ATOM 727 C CA . ILE A 1 89 ? 9.334 -0.781 -4.879 1.00 97.56 89 ILE A CA 1
ATOM 728 C C . ILE A 1 89 ? 8.629 0.296 -4.051 1.00 97.56 89 ILE A C 1
ATOM 730 O O . ILE A 1 89 ? 8.160 0.002 -2.950 1.00 97.56 89 ILE A O 1
ATOM 734 N N . TYR A 1 90 ? 8.516 1.516 -4.583 1.00 97.38 90 TYR A N 1
ATOM 735 C CA . TYR A 1 90 ? 7.837 2.609 -3.883 1.00 97.38 90 TYR A CA 1
ATOM 736 C C . TYR A 1 90 ? 6.381 2.266 -3.573 1.00 97.38 90 TYR A C 1
ATOM 738 O O . TYR A 1 90 ? 5.935 2.455 -2.443 1.00 97.38 90 TY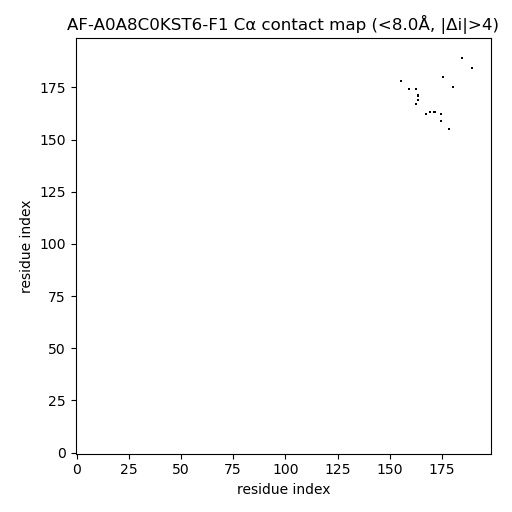R A O 1
ATOM 746 N N . TYR A 1 91 ? 5.663 1.693 -4.539 1.00 96.81 91 TYR A N 1
ATOM 747 C CA . TYR A 1 91 ? 4.287 1.255 -4.342 1.00 96.81 91 TYR A CA 1
ATOM 748 C C . TYR A 1 91 ? 4.167 0.224 -3.211 1.00 96.81 91 TYR A C 1
ATOM 750 O O . TYR A 1 91 ? 3.360 0.406 -2.298 1.00 96.81 91 TYR A O 1
ATOM 758 N N . CYS A 1 92 ? 5.003 -0.819 -3.217 1.00 96.81 92 CYS A N 1
ATOM 759 C CA . CYS A 1 92 ? 5.017 -1.831 -2.162 1.00 96.81 92 CYS A CA 1
ATOM 760 C C . CYS A 1 92 ? 5.357 -1.239 -0.789 1.00 96.81 92 CYS A C 1
ATOM 762 O O . CYS A 1 92 ? 4.756 -1.635 0.209 1.00 96.81 92 CYS A O 1
ATOM 764 N N . MET A 1 93 ? 6.303 -0.297 -0.721 1.00 96.44 93 MET A N 1
ATOM 765 C CA . MET A 1 93 ? 6.658 0.382 0.527 1.00 96.44 93 MET A CA 1
ATOM 766 C C . MET A 1 93 ? 5.484 1.193 1.076 1.00 96.44 93 MET A C 1
ATOM 768 O O . MET A 1 93 ? 5.120 1.015 2.235 1.00 96.44 93 MET A O 1
ATOM 772 N N . THR A 1 94 ? 4.851 2.026 0.247 1.00 96.44 94 THR A N 1
ATOM 773 C CA . THR A 1 94 ? 3.690 2.829 0.656 1.00 96.44 94 THR A CA 1
ATOM 774 C C . THR A 1 94 ? 2.508 1.950 1.058 1.00 96.44 94 THR A C 1
ATOM 776 O O . THR A 1 94 ? 1.833 2.231 2.047 1.00 96.44 94 THR A O 1
ATOM 779 N N . GLN A 1 95 ? 2.257 0.861 0.327 1.00 96.50 95 GLN A N 1
ATOM 780 C CA . GLN A 1 95 ? 1.197 -0.082 0.672 1.00 96.50 95 GLN A CA 1
ATOM 781 C C . GLN A 1 95 ? 1.456 -0.750 2.026 1.00 96.50 95 GLN A C 1
ATOM 783 O O . GLN A 1 95 ? 0.532 -0.854 2.833 1.00 96.50 95 GLN A O 1
ATOM 788 N N . ARG A 1 96 ? 2.701 -1.168 2.289 1.00 96.44 96 ARG A N 1
ATOM 789 C CA . ARG A 1 96 ? 3.091 -1.765 3.570 1.00 96.44 96 ARG A CA 1
ATOM 790 C C . ARG A 1 96 ? 2.950 -0.770 4.718 1.00 96.44 96 ARG A C 1
ATOM 792 O O . ARG A 1 96 ? 2.325 -1.116 5.708 1.00 96.44 96 ARG A O 1
ATOM 799 N N . GLN A 1 97 ? 3.435 0.460 4.552 1.00 95.81 97 GLN A N 1
ATOM 800 C CA . GLN A 1 97 ? 3.292 1.520 5.557 1.00 95.81 97 GLN A CA 1
ATOM 801 C C . GLN A 1 97 ? 1.826 1.771 5.901 1.00 95.81 97 GLN A C 1
ATOM 803 O O . GLN A 1 97 ? 1.453 1.754 7.066 1.00 95.81 97 GLN A O 1
ATOM 808 N N . LYS A 1 98 ? 0.963 1.899 4.888 1.00 96.06 98 LYS A N 1
ATOM 809 C CA . LYS A 1 98 ? -0.475 2.070 5.112 1.00 96.06 98 LYS A CA 1
ATOM 810 C C . LYS A 1 98 ? -1.089 0.887 5.867 1.00 96.06 98 LYS A C 1
ATOM 812 O O . LYS A 1 98 ? -1.981 1.075 6.688 1.00 96.06 98 LYS A O 1
ATOM 817 N N . GLN A 1 99 ? -0.655 -0.336 5.566 1.00 95.25 99 GLN A N 1
ATOM 818 C CA . GLN A 1 99 ? -1.135 -1.528 6.262 1.00 95.25 99 GLN A CA 1
ATOM 819 C C . GLN A 1 99 ? -0.652 -1.572 7.719 1.00 95.25 99 GLN A C 1
ATOM 821 O O . GLN A 1 99 ? -1.444 -1.902 8.598 1.00 95.25 99 GLN A O 1
ATOM 826 N N . GLU A 1 100 ? 0.605 -1.208 7.969 1.00 95.69 100 GLU A N 1
ATOM 827 C CA . GLU A 1 100 ? 1.194 -1.104 9.308 1.00 95.69 100 GLU A CA 1
ATOM 828 C C . GLU A 1 100 ? 0.494 -0.024 10.145 1.00 95.69 100 GLU A C 1
ATOM 830 O O . GLU A 1 100 ? 0.078 -0.315 11.261 1.00 95.69 100 GLU A O 1
ATOM 835 N N . GLU A 1 101 ? 0.249 1.168 9.589 1.00 96.00 101 GLU A N 1
ATOM 836 C CA . GLU A 1 101 ? -0.492 2.252 10.255 1.00 96.00 101 GLU A CA 1
ATOM 837 C C . GLU A 1 101 ? -1.908 1.817 10.657 1.00 96.00 101 GLU A C 1
ATOM 839 O O . GLU A 1 101 ? -2.346 2.035 11.787 1.00 96.00 101 GLU A O 1
ATOM 844 N N . VAL A 1 102 ? -2.638 1.163 9.746 1.00 96.50 102 VAL A N 1
ATOM 845 C CA . VAL A 1 102 ? -3.983 0.647 10.046 1.00 96.50 102 VAL A CA 1
ATOM 846 C C . VAL A 1 102 ? -3.920 -0.421 11.138 1.00 96.50 102 VAL A C 1
ATOM 848 O O . VAL A 1 102 ? -4.768 -0.433 12.030 1.00 96.50 102 VAL A O 1
ATOM 851 N N . GLN A 1 103 ? -2.928 -1.310 11.090 1.00 96.62 103 GLN A N 1
ATOM 852 C CA . GLN A 1 103 ? -2.754 -2.353 12.095 1.00 96.62 103 GLN A CA 1
ATOM 853 C C . GLN A 1 103 ? -2.409 -1.770 13.472 1.00 96.62 103 GLN A C 1
ATOM 855 O O . GLN A 1 103 ? -2.948 -2.238 14.472 1.00 96.62 103 GLN A O 1
ATOM 860 N N . GLU A 1 104 ? -1.559 -0.748 13.533 1.00 96.56 104 GLU A N 1
ATOM 861 C CA . GLU A 1 104 ? -1.199 -0.061 14.774 1.00 96.56 104 GLU A CA 1
ATOM 862 C C . GLU A 1 104 ? -2.419 0.619 15.405 1.00 96.56 104 GLU A C 1
ATOM 864 O O . GLU A 1 104 ? -2.703 0.409 16.585 1.00 96.56 104 GLU A O 1
ATOM 869 N N . VAL A 1 105 ? -3.208 1.348 14.606 1.00 96.69 105 VAL A N 1
ATOM 870 C CA . VAL A 1 105 ? -4.450 1.981 15.078 1.00 96.69 105 VAL A CA 1
ATOM 871 C C . VAL A 1 105 ? -5.452 0.942 15.583 1.00 96.69 105 VAL A C 1
ATOM 873 O O . VAL A 1 105 ? -6.082 1.156 16.618 1.00 96.69 105 VAL A O 1
ATOM 876 N N . LEU A 1 106 ? -5.596 -0.194 14.891 1.00 96.69 106 LEU A N 1
ATOM 877 C CA . LEU A 1 106 ? -6.472 -1.280 15.336 1.00 96.69 106 LEU A CA 1
ATOM 878 C C . LEU A 1 106 ? -6.000 -1.890 16.659 1.00 96.69 106 LEU A C 1
ATOM 880 O O . LEU A 1 106 ? -6.820 -2.103 17.548 1.00 96.69 106 LEU A O 1
ATOM 884 N N . GLN A 1 107 ? -4.697 -2.131 16.813 1.00 96.88 107 GLN A N 1
ATOM 885 C CA . GLN A 1 107 ? -4.140 -2.664 18.057 1.00 96.88 107 GLN A CA 1
ATOM 886 C C . GLN A 1 107 ? -4.300 -1.691 19.225 1.00 96.88 107 GLN A C 1
ATOM 888 O O . GLN A 1 107 ? -4.592 -2.116 20.342 1.00 96.88 107 GLN A O 1
ATOM 893 N N . GLU A 1 108 ? -4.128 -0.392 18.994 1.00 96.69 108 GLU A N 1
ATOM 894 C CA . GLU A 1 108 ? -4.333 0.615 20.033 1.00 96.69 108 GLU A CA 1
ATOM 895 C C . GLU A 1 108 ? -5.817 0.729 20.421 1.00 96.69 108 GLU A C 1
ATOM 897 O O . GLU A 1 108 ? -6.163 0.749 21.607 1.00 96.69 108 GLU A O 1
ATOM 902 N N . ALA A 1 109 ? -6.725 0.705 19.440 1.00 96.75 109 ALA A N 1
ATOM 903 C CA . ALA A 1 109 ? -8.166 0.656 19.689 1.00 96.75 109 ALA A CA 1
ATOM 904 C C . ALA A 1 109 ? -8.578 -0.607 20.470 1.00 96.75 109 ALA A C 1
ATOM 906 O O . ALA A 1 109 ? -9.388 -0.533 21.393 1.00 96.75 109 ALA A O 1
ATOM 907 N N . GLU A 1 110 ? -7.995 -1.764 20.152 1.00 96.50 110 GLU A N 1
ATOM 908 C CA . GLU A 1 110 ? -8.246 -3.016 20.869 1.00 96.50 110 GLU A CA 1
ATOM 909 C C . GLU A 1 110 ? -7.750 -2.952 22.320 1.00 96.50 110 GLU A C 1
ATOM 911 O O . GLU A 1 110 ? -8.507 -3.268 23.239 1.00 96.50 110 GLU A O 1
ATOM 916 N N . LYS A 1 111 ? -6.522 -2.470 22.556 1.00 97.38 111 LYS A N 1
ATOM 917 C CA . LYS A 1 111 ? -5.969 -2.308 23.912 1.00 97.38 111 LYS A CA 1
ATOM 918 C C . LYS A 1 111 ? -6.809 -1.364 24.763 1.00 97.38 111 LYS A C 1
ATOM 920 O O . LYS A 1 111 ? -7.124 -1.678 25.911 1.00 97.38 111 LYS A O 1
ATOM 925 N N . THR A 1 112 ? -7.182 -0.210 24.213 1.00 96.31 112 THR A N 1
ATOM 926 C CA . THR A 1 112 ? -8.014 0.775 24.921 1.00 96.31 112 THR A CA 1
ATOM 927 C C . THR A 1 112 ? -9.406 0.225 25.222 1.00 96.31 112 THR A C 1
ATOM 929 O O . THR A 1 112 ? -9.911 0.402 26.336 1.00 96.31 112 THR A O 1
ATOM 932 N N . HIS A 1 113 ? -10.008 -0.509 24.282 1.00 96.56 113 HIS A N 1
ATOM 933 C CA . HIS A 1 113 ? -11.278 -1.187 24.512 1.00 96.56 113 HIS A CA 1
ATOM 934 C C . HIS A 1 113 ? -11.162 -2.259 25.601 1.00 96.56 113 HIS A C 1
ATOM 936 O O . HIS A 1 113 ? -11.969 -2.273 26.529 1.00 96.56 113 HIS A O 1
ATOM 942 N N . GLN A 1 114 ? -10.128 -3.101 25.551 1.00 97.25 114 GLN A N 1
ATOM 943 C CA . GLN A 1 114 ? -9.887 -4.150 26.540 1.00 97.25 114 GLN A CA 1
ATOM 944 C C . GLN A 1 114 ? -9.661 -3.570 27.943 1.00 97.25 114 GLN A C 1
ATOM 946 O O . GLN A 1 114 ? -10.230 -4.070 28.913 1.00 97.25 114 GLN A O 1
ATOM 951 N N . ALA A 1 115 ? -8.890 -2.486 28.061 1.00 97.12 115 ALA A N 1
ATOM 952 C CA . ALA A 1 115 ? -8.684 -1.788 29.329 1.00 97.12 115 ALA A CA 1
ATOM 953 C C . ALA A 1 115 ? -9.993 -1.189 29.877 1.00 97.12 115 ALA A C 1
ATOM 955 O O . ALA A 1 115 ? -10.276 -1.284 31.074 1.00 97.12 115 ALA A O 1
ATOM 956 N N . THR A 1 116 ? -10.818 -0.610 29.000 1.00 96.81 116 THR A N 1
ATOM 957 C CA . THR A 1 116 ? -12.132 -0.061 29.369 1.00 96.81 116 THR A CA 1
ATOM 958 C C . THR A 1 116 ? -13.072 -1.166 29.846 1.00 96.81 116 THR A C 1
ATOM 960 O O . THR A 1 116 ? -13.721 -1.020 30.882 1.00 96.81 116 THR A O 1
ATOM 963 N N . LEU A 1 117 ? -13.107 -2.290 29.128 1.00 97.12 117 LEU A N 1
ATOM 964 C CA . LEU A 1 117 ? -13.914 -3.452 29.482 1.00 97.12 117 LEU A CA 1
ATOM 965 C C . LEU A 1 117 ? -13.483 -4.038 30.832 1.00 97.12 117 LEU A C 1
ATOM 967 O O . LEU A 1 117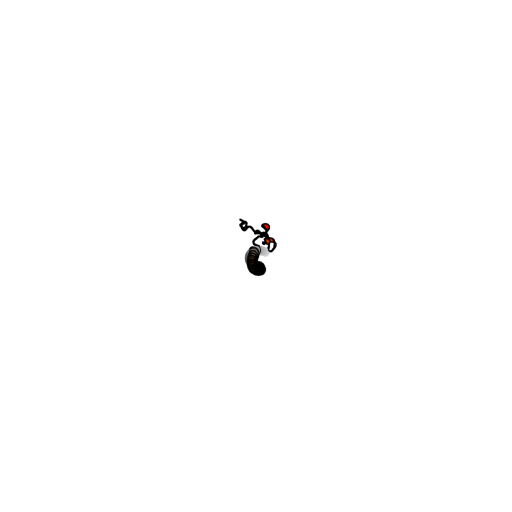 ? -14.341 -4.315 31.665 1.00 97.12 117 LEU A O 1
ATOM 971 N N . GLY A 1 118 ? -12.173 -4.148 31.081 1.00 97.31 118 GLY A N 1
ATOM 972 C CA . GLY A 1 118 ? -11.632 -4.567 32.377 1.00 97.31 118 GLY A CA 1
ATOM 973 C C . GLY A 1 118 ? -12.105 -3.669 33.522 1.00 97.31 118 GLY A C 1
ATOM 974 O O . GLY A 1 118 ? -12.645 -4.163 34.505 1.00 97.31 118 GLY A O 1
ATOM 975 N N . ASN A 1 119 ? -12.026 -2.343 33.357 1.00 97.31 119 ASN A N 1
ATOM 976 C CA . ASN A 1 119 ? -12.491 -1.386 34.370 1.00 97.31 119 ASN A CA 1
ATOM 977 C C . ASN A 1 119 ? -13.992 -1.527 34.677 1.00 97.31 119 ASN A C 1
ATOM 979 O O . ASN A 1 119 ? -14.408 -1.467 35.836 1.00 97.31 119 ASN A O 1
ATOM 983 N N . VAL A 1 120 ? -14.816 -1.702 33.639 1.00 97.50 120 VAL A N 1
ATOM 984 C CA . VAL A 1 120 ? -16.263 -1.909 33.802 1.00 97.50 120 VAL A CA 1
ATOM 985 C C . VAL A 1 120 ? -16.540 -3.238 34.500 1.00 97.50 120 VAL A C 1
ATOM 987 O O . VAL A 1 120 ? -17.385 -3.282 35.393 1.00 97.50 120 VAL A O 1
ATOM 990 N N . MET A 1 121 ? -15.807 -4.294 34.147 1.00 96.88 121 MET A N 1
ATOM 991 C CA . MET A 1 121 ? -15.946 -5.603 34.779 1.00 96.88 121 MET A CA 1
ATOM 992 C C . MET A 1 121 ? -15.565 -5.555 36.264 1.00 96.88 121 MET A C 1
ATOM 994 O O . MET A 1 121 ? -16.308 -6.069 37.096 1.00 96.88 121 MET A O 1
ATOM 998 N N . ASP A 1 122 ? -14.480 -4.865 36.619 1.00 97.31 122 ASP A N 1
ATOM 999 C CA . ASP A 1 122 ? -14.064 -4.688 38.015 1.00 97.31 122 ASP A CA 1
ATOM 1000 C C . ASP A 1 122 ? -15.128 -3.941 38.831 1.00 97.31 122 ASP A C 1
ATOM 1002 O O . ASP A 1 122 ? -15.475 -4.340 39.944 1.00 97.31 122 ASP A O 1
ATOM 1006 N N . LYS A 1 123 ? -15.711 -2.874 38.266 1.00 97.19 123 LYS A N 1
ATOM 1007 C CA . LYS A 1 123 ? -16.831 -2.153 38.894 1.00 97.19 123 LYS A CA 1
ATOM 1008 C C . LYS A 1 123 ? -18.059 -3.041 39.067 1.00 97.19 123 LYS A C 1
ATOM 1010 O O . LYS A 1 123 ? -18.709 -2.982 40.111 1.00 97.19 123 LYS A O 1
ATOM 1015 N N . LEU A 1 124 ? -18.379 -3.862 38.069 1.00 96.94 124 LEU A N 1
ATOM 1016 C CA . LEU A 1 124 ? -19.503 -4.791 38.139 1.00 96.94 124 LEU A CA 1
ATOM 1017 C C . LEU A 1 124 ? -19.299 -5.821 39.257 1.00 96.94 124 LEU A C 1
ATOM 1019 O O . LEU A 1 124 ? -20.192 -6.018 40.075 1.00 96.94 124 LEU A O 1
ATOM 1023 N N . VAL A 1 125 ? -18.112 -6.421 39.348 1.00 97.06 125 VAL A N 1
ATOM 1024 C CA . VAL A 1 125 ? -17.789 -7.391 40.405 1.00 97.06 125 VAL A CA 1
ATOM 1025 C C . VAL A 1 125 ? -17.838 -6.739 41.789 1.00 97.06 125 VAL A C 1
ATOM 1027 O O . VAL A 1 125 ? -18.416 -7.312 42.713 1.00 97.06 125 VAL A O 1
ATOM 1030 N N . ASN A 1 126 ? -17.302 -5.524 41.936 1.00 97.00 126 ASN A N 1
ATOM 1031 C CA . ASN A 1 126 ? -17.339 -4.792 43.205 1.00 97.00 126 ASN A CA 1
ATOM 1032 C C . ASN A 1 126 ? -18.776 -4.489 43.647 1.00 97.00 126 ASN A C 1
ATOM 1034 O O . ASN A 1 126 ? -19.155 -4.814 44.771 1.00 97.00 126 ASN A O 1
ATOM 1038 N N . THR A 1 127 ? -19.596 -3.933 42.752 1.00 96.44 127 THR A N 1
ATOM 1039 C CA . THR A 1 127 ? -21.004 -3.619 43.052 1.00 96.44 127 THR A CA 1
ATOM 1040 C C . THR A 1 127 ? -21.827 -4.875 43.339 1.00 96.44 127 THR A C 1
ATOM 1042 O O . THR A 1 127 ? -22.655 -4.873 44.248 1.00 96.44 127 THR A O 1
ATOM 1045 N N . GLN A 1 128 ? -21.566 -5.983 42.639 1.00 96.25 128 GLN A N 1
ATOM 1046 C CA . GLN A 1 128 ? -22.178 -7.276 42.945 1.00 96.25 128 GLN A CA 1
ATOM 1047 C C . GLN A 1 128 ? -21.773 -7.779 44.341 1.00 96.25 128 GLN A C 1
ATOM 1049 O O . GLN A 1 128 ? -22.619 -8.284 45.081 1.00 96.25 128 GLN A O 1
ATOM 1054 N N . GLY A 1 129 ? -20.505 -7.616 44.729 1.00 96.38 129 GLY A N 1
ATOM 1055 C CA . GLY A 1 129 ? -20.017 -7.948 46.068 1.00 96.38 129 GLY A CA 1
ATOM 1056 C C . GLY A 1 129 ? -20.681 -7.113 47.168 1.00 96.38 129 GLY A C 1
ATOM 1057 O O . GLY A 1 129 ? -21.117 -7.659 48.185 1.00 96.38 129 GLY A O 1
ATOM 1058 N N . GLU A 1 130 ? -20.825 -5.806 46.947 1.00 96.75 130 GLU A N 1
ATOM 1059 C CA . GLU A 1 130 ? -21.552 -4.903 47.847 1.00 96.75 130 GLU A CA 1
ATOM 1060 C C . GLU A 1 130 ? -23.023 -5.313 47.986 1.00 96.75 130 GLU A C 1
ATOM 1062 O O . GLU A 1 130 ? -23.531 -5.424 49.104 1.00 96.75 130 GLU A O 1
ATOM 1067 N N . LEU A 1 131 ? -23.693 -5.622 46.873 1.00 96.75 131 LEU A N 1
ATOM 1068 C CA . LEU A 1 131 ? -25.090 -6.058 46.864 1.00 96.75 131 LEU A CA 1
ATOM 1069 C C . LEU A 1 131 ? -25.280 -7.364 47.645 1.00 96.75 131 LEU A C 1
ATOM 1071 O O . LEU A 1 131 ? -26.206 -7.469 48.448 1.00 96.75 131 LEU A O 1
ATOM 1075 N N . LEU A 1 132 ? -24.378 -8.336 47.481 1.00 96.62 132 LEU A N 1
ATOM 1076 C CA . LEU A 1 132 ? -24.390 -9.580 48.258 1.00 96.62 132 LEU A CA 1
ATOM 1077 C C . LEU A 1 132 ? -24.194 -9.328 49.759 1.00 96.62 132 LEU A C 1
ATOM 1079 O O . LEU A 1 132 ? -24.854 -9.962 50.585 1.00 96.62 132 LEU A O 1
ATOM 1083 N N . SER A 1 133 ? -23.314 -8.393 50.124 1.00 96.94 133 SER A N 1
ATOM 1084 C CA . SER A 1 133 ? -23.108 -7.992 51.520 1.00 96.94 133 SER A CA 1
ATOM 1085 C C . SER A 1 133 ? -24.379 -7.389 52.123 1.00 96.94 133 SER A C 1
ATOM 1087 O O . SER A 1 133 ? -24.816 -7.809 53.198 1.00 96.94 133 SER A O 1
ATOM 1089 N N . ILE A 1 134 ? -25.027 -6.472 51.397 1.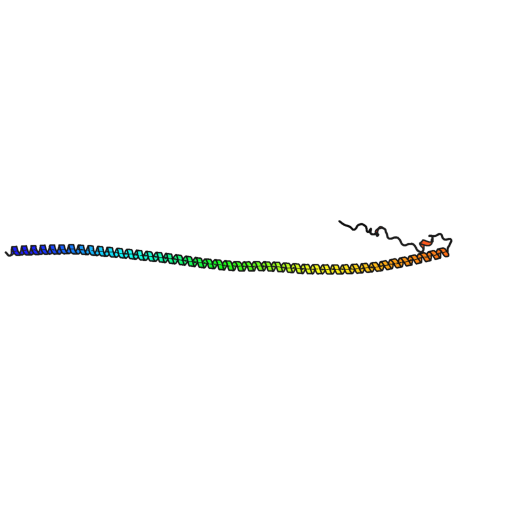00 96.62 134 ILE A N 1
ATOM 1090 C CA . ILE A 1 134 ? -26.292 -5.851 51.808 1.00 96.62 134 ILE A CA 1
ATOM 1091 C C . ILE A 1 134 ? -27.392 -6.908 51.934 1.00 96.62 134 ILE A C 1
ATOM 1093 O O . ILE A 1 134 ? -28.091 -6.943 52.944 1.00 96.62 134 ILE A O 1
ATOM 1097 N N . ALA A 1 135 ? -27.518 -7.815 50.962 1.00 95.56 135 ALA A N 1
ATOM 1098 C CA . ALA A 1 135 ? -28.493 -8.903 51.009 1.00 95.56 135 ALA A CA 1
ATOM 1099 C C . ALA A 1 135 ? -28.287 -9.799 52.243 1.00 95.56 135 ALA A C 1
ATOM 1101 O O . ALA A 1 135 ? -29.249 -10.166 52.919 1.00 95.56 135 ALA A O 1
ATOM 1102 N N . LYS A 1 136 ? -27.030 -10.096 52.600 1.00 95.69 136 LYS A N 1
ATOM 1103 C CA . LYS A 1 136 ? -26.699 -10.855 53.814 1.00 95.69 136 LYS A CA 1
ATOM 1104 C C . LYS A 1 136 ? -27.070 -10.094 55.088 1.00 95.69 136 LYS A C 1
ATOM 1106 O O . LYS A 1 136 ? -27.646 -10.688 55.999 1.00 95.69 136 LYS A O 1
ATOM 1111 N N . GLN A 1 137 ? -26.758 -8.800 55.164 1.00 96.00 137 GLN A N 1
ATOM 1112 C CA . GLN A 1 137 ? -27.146 -7.957 56.300 1.00 96.00 137 GLN A CA 1
ATOM 1113 C C . GLN A 1 137 ? -28.667 -7.885 56.449 1.00 96.00 137 GLN A C 1
ATOM 1115 O O . GLN A 1 137 ? -29.177 -8.048 57.557 1.00 96.00 137 GLN A O 1
ATOM 1120 N N . LEU A 1 138 ? -29.393 -7.722 55.342 1.00 95.75 138 LEU A N 1
ATOM 1121 C CA . LEU A 1 138 ? -30.852 -7.707 55.326 1.00 95.75 138 LEU A CA 1
ATOM 1122 C C . LEU A 1 138 ? -31.435 -9.040 55.813 1.00 95.75 138 LEU A C 1
ATOM 1124 O O . LEU A 1 138 ? -32.373 -9.034 56.607 1.00 95.75 138 LEU A O 1
ATOM 1128 N N . GLY A 1 139 ? -30.851 -10.172 55.411 1.00 94.31 139 GLY A N 1
ATOM 1129 C CA . GLY A 1 139 ? -31.235 -11.493 55.917 1.00 94.31 139 GLY A CA 1
ATOM 1130 C C . GLY A 1 139 ? -31.048 -11.618 57.433 1.00 94.31 139 GLY A C 1
ATOM 1131 O O . GLY A 1 139 ? -31.952 -12.062 58.134 1.00 94.31 139 GLY A O 1
ATOM 1132 N N . ILE A 1 140 ? -29.916 -11.144 57.965 1.00 94.94 140 ILE A N 1
ATOM 1133 C CA . ILE A 1 140 ? -29.664 -11.121 59.415 1.00 94.94 140 ILE A CA 1
ATOM 1134 C C . ILE A 1 140 ? -30.684 -10.226 60.132 1.00 94.94 140 ILE A C 1
ATOM 1136 O O . ILE A 1 140 ? -31.271 -10.649 61.124 1.00 94.94 140 ILE A O 1
ATOM 1140 N N . MET A 1 141 ? -30.928 -9.011 59.630 1.00 94.50 141 MET A N 1
ATOM 1141 C CA . MET A 1 141 ? -31.917 -8.092 60.209 1.00 94.50 141 MET A CA 1
ATOM 1142 C C . MET A 1 141 ? -33.336 -8.660 60.168 1.00 94.50 141 MET A C 1
ATOM 1144 O O . MET A 1 141 ? -34.100 -8.444 61.105 1.00 94.50 141 MET A O 1
ATOM 1148 N N . THR A 1 142 ? -33.680 -9.393 59.110 1.00 93.62 142 THR A N 1
ATOM 1149 C CA . THR A 1 142 ? -34.981 -10.059 58.981 1.00 93.62 142 THR A CA 1
ATOM 1150 C C . THR A 1 142 ? -35.130 -11.151 60.036 1.00 93.62 142 THR A C 1
ATOM 1152 O O . THR A 1 142 ? -36.111 -11.142 60.769 1.00 93.62 142 THR A O 1
ATOM 1155 N N . ASN A 1 143 ? -34.109 -11.993 60.222 1.00 94.88 143 ASN A N 1
ATOM 1156 C CA . ASN A 1 143 ? -34.119 -13.016 61.271 1.00 94.88 143 ASN A CA 1
ATOM 1157 C C . ASN A 1 143 ? -34.232 -12.408 62.678 1.00 94.88 143 ASN A C 1
ATOM 1159 O O . ASN A 1 143 ? -34.998 -12.897 63.501 1.00 94.88 143 ASN A O 1
ATOM 1163 N N . TRP A 1 144 ? -33.498 -11.323 62.958 1.00 95.94 144 TRP A N 1
ATOM 1164 C CA . TRP A 1 144 ? -33.608 -10.607 64.236 1.00 95.94 144 TRP A CA 1
ATOM 1165 C C . TRP A 1 144 ? -34.994 -10.013 64.454 1.00 95.94 144 TRP A C 1
ATOM 1167 O O . TRP A 1 144 ? -35.525 -10.0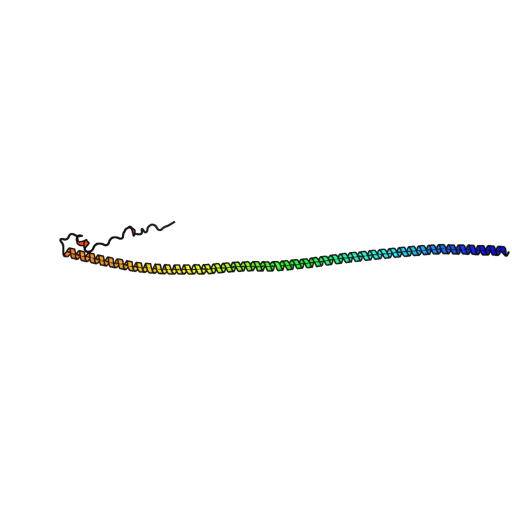75 65.559 1.00 95.94 144 TRP A O 1
ATOM 1177 N N . LYS A 1 145 ? -35.578 -9.427 63.407 1.00 92.75 145 LYS A N 1
ATOM 1178 C CA . LYS A 1 145 ? -36.937 -8.897 63.452 1.00 92.75 145 LYS A CA 1
ATOM 1179 C C . LYS A 1 145 ? -37.935 -10.012 63.775 1.00 92.75 145 LYS A C 1
ATOM 1181 O O . LYS A 1 145 ? -38.779 -9.799 64.636 1.00 92.75 145 LYS A O 1
ATOM 1186 N N . ASP A 1 146 ? -37.835 -11.161 63.117 1.00 90.00 146 ASP A N 1
ATOM 1187 C CA . ASP A 1 146 ? -38.771 -12.269 63.316 1.00 90.00 146 ASP A CA 1
ATOM 1188 C C . ASP A 1 146 ? -38.618 -12.894 64.715 1.00 90.00 146 ASP A C 1
ATOM 1190 O O . ASP A 1 146 ? -39.623 -13.136 65.378 1.00 90.00 146 ASP A O 1
ATOM 1194 N N . PHE A 1 147 ? -37.385 -13.030 65.220 1.00 94.00 147 PHE A N 1
ATOM 1195 C CA . PHE A 1 147 ? -37.115 -13.458 66.601 1.00 94.00 147 PHE A CA 1
ATOM 1196 C C . PHE A 1 147 ? -37.750 -12.519 67.640 1.00 94.00 147 PHE A C 1
ATOM 1198 O O . PHE A 1 147 ? -38.455 -12.962 68.542 1.00 94.00 147 PHE A O 1
ATOM 1205 N N . LEU A 1 148 ? -37.550 -11.203 67.494 1.00 92.12 148 LEU A N 1
ATOM 1206 C CA . LEU A 1 148 ? -38.139 -10.216 68.406 1.00 92.12 148 LEU A CA 1
ATOM 1207 C C . LEU A 1 148 ? -39.672 -10.183 68.320 1.00 92.12 148 LEU A C 1
ATOM 1209 O O . LEU A 1 148 ? -40.340 -9.894 69.312 1.00 92.12 148 LEU A O 1
ATOM 1213 N N . GLU A 1 149 ? -40.242 -10.450 67.143 1.00 88.50 149 GLU A N 1
ATOM 1214 C CA . GLU A 1 149 ? -41.692 -10.553 66.962 1.00 88.50 149 GLU A CA 1
ATOM 1215 C C . GLU A 1 149 ? -42.256 -11.787 67.687 1.00 88.50 149 GLU A C 1
ATOM 1217 O O . GLU A 1 149 ? -43.306 -11.688 68.324 1.00 88.50 149 GLU A O 1
ATOM 1222 N N . GLU A 1 150 ? -41.548 -12.921 67.643 1.00 90.44 150 GLU A N 1
ATOM 1223 C CA . GLU A 1 150 ? -41.903 -14.141 68.376 1.00 90.44 150 GLU A CA 1
ATOM 1224 C C . GLU A 1 150 ? -41.865 -13.911 69.895 1.00 90.44 150 GLU A C 1
ATOM 1226 O O . GLU A 1 150 ? -42.882 -14.119 70.561 1.00 90.44 150 GLU A O 1
ATOM 1231 N N . GLU A 1 151 ? -40.770 -13.362 70.437 1.00 92.81 151 GLU A N 1
ATOM 1232 C CA . GLU A 1 151 ? -40.670 -13.024 71.869 1.00 92.81 151 GLU A CA 1
ATOM 1233 C C . GLU A 1 151 ? -41.767 -12.033 72.310 1.00 92.81 151 GLU A C 1
ATOM 1235 O O . GLU A 1 151 ? -42.369 -12.160 73.385 1.00 92.81 151 GLU A O 1
ATOM 1240 N N . LEU A 1 152 ? -42.082 -11.037 71.474 1.00 89.50 152 LEU A N 1
ATOM 1241 C CA . LEU A 1 152 ? -43.159 -10.089 71.761 1.00 89.50 152 LEU A CA 1
ATOM 1242 C C . LEU A 1 152 ? -44.532 -10.780 71.789 1.00 89.50 152 LEU A C 1
ATOM 1244 O O . LEU A 1 152 ? -45.393 -10.428 72.599 1.00 89.50 152 LEU A O 1
ATOM 1248 N N . GLN A 1 153 ? -44.757 -11.767 70.925 1.00 88.12 153 GLN A N 1
ATOM 1249 C CA . GLN A 1 153 ? -46.003 -12.526 70.905 1.00 88.12 153 GLN A CA 1
ATOM 1250 C C . GLN A 1 153 ? -46.122 -13.461 72.114 1.00 88.12 153 GLN A C 1
ATOM 1252 O O . GLN A 1 153 ? -47.200 -13.550 72.712 1.00 88.12 153 GLN A O 1
ATOM 1257 N N . GLU A 1 154 ? -45.029 -14.106 72.522 1.00 90.38 154 GLU A N 1
ATOM 1258 C CA . GLU A 1 154 ? -44.977 -14.916 73.742 1.00 90.38 154 GLU A CA 1
ATOM 1259 C C . GLU A 1 154 ? -45.265 -14.077 74.991 1.00 90.38 154 GLU A C 1
ATOM 1261 O O . GLU A 1 154 ? -46.104 -14.446 75.820 1.00 90.38 154 GLU A O 1
ATOM 1266 N N . THR A 1 155 ? -44.630 -12.907 75.109 1.00 89.12 155 THR A N 1
ATOM 1267 C CA . THR A 1 155 ? -44.893 -11.981 76.219 1.00 89.12 155 THR A CA 1
ATOM 1268 C C . THR A 1 155 ? -46.336 -11.483 76.199 1.00 89.12 155 THR A C 1
ATOM 1270 O O . THR A 1 155 ? -46.990 -11.509 77.245 1.00 89.12 155 THR A O 1
ATOM 1273 N N . ARG A 1 156 ? -46.891 -11.126 75.029 1.00 87.81 156 ARG A N 1
ATOM 1274 C CA . ARG A 1 156 ? -48.316 -10.773 74.880 1.00 87.81 156 ARG A CA 1
ATOM 1275 C C . ARG A 1 156 ? -49.225 -11.891 75.402 1.00 87.81 156 ARG A C 1
ATOM 1277 O O . ARG A 1 156 ? -50.131 -11.624 76.193 1.00 87.81 156 ARG A O 1
ATOM 1284 N N . ALA A 1 157 ? -48.960 -13.141 75.023 1.00 87.19 157 ALA A N 1
ATOM 1285 C CA . ALA A 1 157 ? -49.731 -14.295 75.483 1.00 87.19 157 ALA A CA 1
ATOM 1286 C C . ALA A 1 157 ? -49.622 -14.504 77.006 1.00 87.19 157 ALA A C 1
ATOM 1288 O O . ALA A 1 157 ? -50.628 -14.774 77.673 1.00 87.19 157 ALA A O 1
ATOM 1289 N N . ALA A 1 158 ? -48.428 -14.334 77.580 1.00 89.69 158 ALA A N 1
ATOM 1290 C CA . ALA A 1 158 ? -48.203 -14.433 79.020 1.00 89.69 158 ALA A CA 1
ATOM 1291 C C . ALA A 1 158 ? -48.947 -13.337 79.805 1.00 89.69 158 ALA A C 1
ATOM 1293 O O . ALA A 1 158 ? -49.616 -13.640 80.799 1.00 89.69 158 ALA A O 1
ATOM 1294 N N . PHE A 1 159 ? -48.899 -12.084 79.338 1.00 88.56 159 PHE A N 1
ATOM 1295 C CA . PHE A 1 159 ? -49.651 -10.974 79.931 1.00 88.56 159 PHE A CA 1
ATOM 1296 C C . PHE A 1 159 ? -51.157 -11.219 79.871 1.00 88.56 159 PHE A C 1
ATOM 1298 O O . PHE A 1 159 ? -51.839 -11.075 80.888 1.00 88.56 159 PHE A O 1
ATOM 1305 N N . GLN A 1 160 ? -51.678 -11.660 78.724 1.00 85.81 160 GLN A N 1
ATOM 1306 C CA . GLN A 1 160 ? -53.100 -11.966 78.595 1.00 85.81 160 GLN A CA 1
ATOM 1307 C C . GLN A 1 160 ? -53.525 -13.080 79.559 1.00 85.81 160 GLN A C 1
ATOM 1309 O O . GLN A 1 160 ? -54.572 -12.983 80.203 1.00 85.81 160 GLN A O 1
ATOM 1314 N N . LYS A 1 161 ? -52.693 -14.116 79.726 1.00 87.81 161 LYS A N 1
ATOM 1315 C CA . LYS A 1 161 ? -52.929 -15.189 80.701 1.00 87.81 161 LYS A CA 1
ATOM 1316 C C . LYS A 1 161 ? -52.974 -14.656 82.137 1.00 87.81 161 LYS A C 1
ATOM 1318 O O . LYS A 1 161 ? -53.868 -15.037 82.892 1.00 87.81 161 LYS A O 1
ATOM 1323 N N . TYR A 1 162 ? -52.054 -13.765 82.506 1.00 89.44 162 TYR A N 1
ATOM 1324 C CA . TYR A 1 162 ? -52.025 -13.133 83.828 1.00 89.44 162 TYR A CA 1
ATOM 1325 C C . TYR A 1 162 ? -53.261 -12.260 84.094 1.00 89.44 162 TYR A C 1
ATOM 1327 O O . TYR A 1 162 ? -53.851 -12.338 85.174 1.00 89.44 162 TYR A O 1
ATOM 1335 N N . ILE A 1 163 ? -53.688 -11.470 83.106 1.00 87.00 163 ILE A N 1
ATOM 1336 C CA . ILE A 1 163 ? -54.887 -10.626 83.194 1.00 87.00 163 ILE A CA 1
ATOM 1337 C C . ILE A 1 163 ? -56.133 -11.494 83.359 1.00 87.00 163 ILE A C 1
ATOM 1339 O O . ILE A 1 163 ? -56.911 -11.264 84.283 1.00 87.00 163 ILE A O 1
ATOM 1343 N N . ASN A 1 164 ? -56.287 -12.527 82.525 1.00 84.88 164 ASN A N 1
ATOM 1344 C CA . ASN A 1 164 ? -57.421 -13.449 82.594 1.00 84.88 164 ASN A CA 1
ATOM 1345 C C . ASN A 1 164 ? -57.502 -14.158 83.959 1.00 84.88 164 ASN A C 1
ATOM 1347 O O . ASN A 1 164 ? -58.596 -14.371 84.475 1.00 84.88 164 ASN A O 1
ATOM 1351 N N . TYR A 1 165 ? -56.354 -14.503 84.555 1.00 88.19 165 TYR A N 1
ATOM 1352 C CA . TYR A 1 165 ? -56.285 -15.113 85.886 1.00 88.19 165 TYR A CA 1
ATOM 1353 C C . TYR A 1 165 ? -56.638 -14.126 87.012 1.00 88.19 165 TYR A C 1
ATOM 1355 O O . TYR A 1 165 ? -57.410 -14.456 87.909 1.00 88.19 165 TYR A O 1
ATOM 1363 N N . THR A 1 166 ? -56.078 -12.915 86.971 1.00 88.75 166 THR A N 1
ATOM 1364 C CA . THR A 1 166 ? -56.213 -11.914 88.047 1.00 88.75 166 THR A CA 1
ATOM 1365 C C . THR A 1 166 ? -57.569 -11.206 88.011 1.00 88.75 166 THR A C 1
ATOM 1367 O O . THR A 1 166 ? -58.127 -10.859 89.052 1.00 88.75 166 THR A O 1
ATOM 1370 N N . PHE A 1 167 ? -58.129 -11.019 86.814 1.00 87.44 167 PHE A N 1
ATOM 1371 C CA . PHE A 1 167 ? -59.377 -10.299 86.588 1.00 87.44 167 PHE A CA 1
ATOM 1372 C C . PHE A 1 167 ? -60.367 -11.110 85.734 1.00 87.44 167 PHE A C 1
ATOM 1374 O O . PHE A 1 167 ? -60.698 -10.716 84.619 1.00 87.44 167 PHE A O 1
ATOM 1381 N N . PRO A 1 168 ? -60.943 -12.204 86.255 1.00 83.50 168 PRO A N 1
ATOM 1382 C CA . PRO A 1 1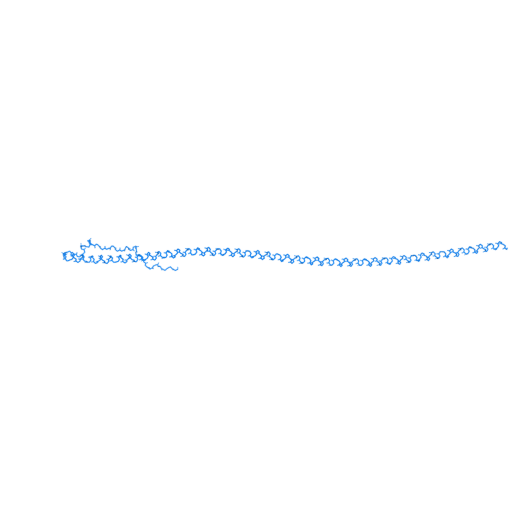68 ? -61.820 -13.090 85.479 1.00 83.50 168 PRO A CA 1
ATOM 1383 C C . PRO A 1 168 ? -63.148 -12.448 85.035 1.00 83.50 168 PRO A C 1
ATOM 1385 O O . PRO A 1 168 ? -63.865 -13.010 84.214 1.00 83.50 168 PRO A O 1
ATOM 1388 N N . LYS A 1 169 ? -63.502 -11.278 85.583 1.00 86.56 169 LYS A N 1
ATOM 1389 C CA . LYS A 1 169 ? -64.694 -10.506 85.188 1.00 86.56 169 LYS A CA 1
ATOM 1390 C C . LYS A 1 169 ? -64.440 -9.561 84.007 1.00 86.56 169 LYS A C 1
ATOM 1392 O O . LYS A 1 169 ? -65.398 -9.004 83.475 1.00 86.56 169 LYS A O 1
ATOM 1397 N N . LEU A 1 170 ? -63.180 -9.338 83.626 1.00 83.31 170 LEU A N 1
ATOM 1398 C CA . LEU A 1 170 ? -62.835 -8.554 82.443 1.00 83.31 170 LEU A CA 1
ATOM 1399 C C . LEU A 1 170 ? -63.154 -9.387 81.197 1.00 83.31 170 LEU A C 1
ATOM 1401 O O . LEU A 1 170 ? -62.729 -10.533 81.077 1.00 83.31 170 LEU A O 1
ATOM 1405 N N . SER A 1 171 ? -63.937 -8.817 80.279 1.00 79.81 171 SER A N 1
ATOM 1406 C CA . SER A 1 171 ? -64.250 -9.493 79.017 1.00 79.81 171 SER A CA 1
ATOM 1407 C C . SER A 1 171 ? -62.996 -9.566 78.132 1.00 79.81 171 SER A C 1
ATOM 1409 O O . SER A 1 171 ? -62.213 -8.608 78.139 1.00 79.81 171 SER A O 1
ATOM 1411 N N . PRO A 1 172 ? -62.808 -10.645 77.346 1.00 78.25 172 PRO A N 1
ATOM 1412 C CA . PRO A 1 172 ? -61.696 -10.755 76.401 1.00 78.25 172 PRO A CA 1
ATOM 1413 C C . PRO A 1 172 ? -61.595 -9.506 75.514 1.00 78.25 172 PRO A C 1
ATOM 1415 O O . PRO A 1 172 ? -62.618 -8.978 75.078 1.00 78.25 172 PRO A O 1
ATOM 1418 N N . GLY A 1 173 ? -60.382 -9.003 75.289 1.00 74.75 173 GLY A N 1
ATOM 1419 C CA . GLY A 1 173 ? -60.134 -7.819 74.461 1.00 74.75 173 GLY A CA 1
ATOM 1420 C C . GLY A 1 173 ? -60.130 -6.469 75.194 1.00 74.75 173 GLY A C 1
ATOM 1421 O O . GLY A 1 173 ? -59.598 -5.487 74.685 1.00 74.75 173 GLY A O 1
ATOM 1422 N N . HIS A 1 174 ? -60.668 -6.378 76.420 1.00 81.31 174 HIS A N 1
ATOM 1423 C CA . HIS A 1 174 ? -60.704 -5.098 77.152 1.00 81.31 174 HIS A CA 1
ATOM 1424 C C . HIS A 1 174 ? -59.330 -4.595 77.608 1.00 81.31 174 HIS A C 1
ATOM 1426 O O . HIS A 1 174 ? -59.200 -3.419 77.938 1.00 81.31 174 HIS A O 1
ATOM 1432 N N . ALA A 1 175 ? -58.322 -5.466 77.656 1.00 80.81 175 ALA A N 1
ATOM 1433 C CA . ALA A 1 175 ? -56.970 -5.120 78.081 1.00 80.81 175 ALA A CA 1
ATOM 1434 C C . ALA A 1 175 ? -55.968 -5.021 76.916 1.00 80.81 175 ALA A C 1
ATOM 1436 O O . ALA A 1 175 ? -54.791 -4.753 77.149 1.00 80.81 175 ALA A O 1
ATOM 1437 N N . ASP A 1 176 ? -56.425 -5.167 75.669 1.00 78.69 176 ASP A N 1
ATOM 1438 C CA . ASP A 1 176 ? -55.558 -5.193 74.480 1.00 78.69 176 ASP A CA 1
ATOM 1439 C C . ASP A 1 176 ? -54.835 -3.858 74.246 1.00 78.69 176 ASP A C 1
ATOM 1441 O O . ASP A 1 176 ? -53.803 -3.804 73.581 1.00 78.69 176 ASP A O 1
ATOM 1445 N N . PHE A 1 177 ? -55.330 -2.767 74.839 1.00 82.38 177 PHE A N 1
ATOM 1446 C CA . PHE A 1 177 ? -54.669 -1.462 74.804 1.00 82.38 177 PHE A CA 1
ATOM 1447 C C . PHE A 1 177 ? -53.330 -1.436 75.562 1.00 82.38 177 PHE A C 1
ATOM 1449 O O . PHE A 1 177 ? -52.509 -0.561 75.297 1.00 82.38 177 PHE A O 1
ATOM 1456 N N . ILE A 1 178 ? -53.110 -2.359 76.509 1.00 81.00 178 ILE A N 1
ATOM 1457 C CA . ILE A 1 178 ? -51.882 -2.427 77.317 1.00 81.00 178 ILE A CA 1
ATOM 1458 C C . ILE A 1 178 ? -50.712 -2.917 76.462 1.00 81.00 178 ILE A C 1
ATOM 1460 O O . ILE A 1 178 ? -49.600 -2.407 76.594 1.00 81.00 178 ILE A O 1
ATOM 1464 N N . LEU A 1 179 ? -50.964 -3.876 75.565 1.00 77.62 179 LEU A N 1
ATOM 1465 C CA . LEU A 1 179 ? -49.960 -4.394 74.638 1.00 77.62 179 LEU A CA 1
ATOM 1466 C C . LEU A 1 179 ? -50.554 -4.594 73.227 1.00 77.62 179 LEU A C 1
ATOM 1468 O O . LEU A 1 179 ? -50.782 -5.732 72.800 1.00 77.62 179 LEU A O 1
ATOM 1472 N N . PRO A 1 180 ? -50.794 -3.494 72.486 1.00 80.25 180 PRO A N 1
ATOM 1473 C CA . PRO A 1 180 ? -51.497 -3.524 71.205 1.00 80.25 180 PRO A CA 1
ATOM 1474 C C . PRO A 1 180 ? -50.806 -4.412 70.172 1.00 80.25 180 PRO A C 1
ATOM 1476 O O . PRO A 1 180 ? -49.577 -4.520 70.160 1.00 80.25 180 PRO A O 1
ATOM 1479 N N . GLU A 1 181 ? -51.580 -5.012 69.268 1.00 75.81 181 GLU A N 1
ATOM 1480 C CA . GLU A 1 181 ? -51.033 -5.740 68.120 1.00 75.81 181 GLU A CA 1
ATOM 1481 C C . GLU A 1 181 ? -50.264 -4.816 67.166 1.00 75.81 181 GLU A C 1
ATOM 1483 O O . GLU A 1 181 ? -50.553 -3.621 67.023 1.00 75.81 181 GLU A O 1
ATOM 1488 N N . ARG A 1 182 ? -49.274 -5.384 66.471 1.00 72.69 182 ARG A N 1
ATOM 1489 C CA . ARG A 1 182 ? -48.525 -4.658 65.447 1.00 72.69 182 ARG A CA 1
ATOM 1490 C C . ARG A 1 182 ? -49.449 -4.328 64.269 1.00 72.69 182 ARG A C 1
ATOM 1492 O O . ARG A 1 182 ? -50.217 -5.165 63.799 1.00 72.69 182 ARG A O 1
ATOM 1499 N N . LYS A 1 183 ? -49.329 -3.111 63.728 1.00 75.62 183 LYS A N 1
ATOM 1500 C CA . LYS A 1 183 ? -49.983 -2.745 62.463 1.00 75.62 183 LYS A CA 1
ATOM 1501 C C . LYS A 1 183 ? -49.445 -3.638 61.342 1.00 75.62 183 LYS A C 1
ATOM 1503 O O . LYS A 1 183 ? -48.231 -3.696 61.141 1.00 75.62 183 LYS A O 1
ATOM 1508 N N . LYS A 1 184 ? -50.343 -4.310 60.614 1.00 71.62 184 LYS A N 1
ATOM 1509 C CA . LYS A 1 184 ? -49.984 -5.108 59.433 1.00 71.62 184 LYS A CA 1
ATOM 1510 C C . LYS A 1 184 ? -49.207 -4.248 58.442 1.00 71.62 184 LYS A C 1
ATOM 1512 O O . LYS A 1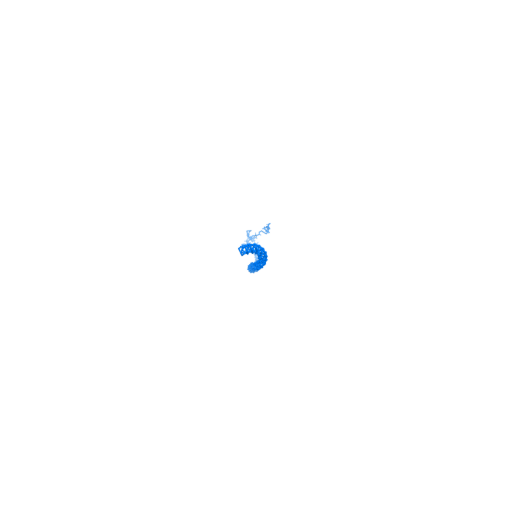 184 ? -49.468 -3.047 58.325 1.00 71.62 184 LYS A O 1
ATOM 1517 N N . THR A 1 185 ? -48.263 -4.868 57.737 1.00 71.38 185 THR A N 1
ATOM 1518 C CA . THR A 1 185 ? -47.520 -4.206 56.665 1.00 71.38 185 THR A CA 1
ATOM 1519 C C . THR A 1 185 ? -48.524 -3.565 55.699 1.00 71.38 185 THR A C 1
ATOM 1521 O O . THR A 1 185 ? -49.436 -4.263 55.249 1.00 71.38 185 THR A O 1
ATOM 1524 N N . PRO A 1 186 ? -48.423 -2.253 55.420 1.00 68.88 186 PRO A N 1
ATOM 1525 C CA . PRO A 1 186 ? -49.338 -1.573 54.513 1.00 68.88 186 PRO A CA 1
ATOM 1526 C C . PRO A 1 186 ? -49.365 -2.269 53.153 1.00 68.88 186 PRO A C 1
ATOM 1528 O O . PRO A 1 186 ? -48.308 -2.586 52.607 1.00 68.88 186 PRO A O 1
ATOM 1531 N N . SER A 1 187 ? -50.556 -2.456 52.581 1.00 64.69 187 SER A N 1
ATOM 1532 C CA . SER A 1 187 ? -50.735 -3.145 51.294 1.00 64.69 187 SER A CA 1
ATOM 1533 C C . SER A 1 187 ? -49.946 -2.500 50.148 1.00 64.69 187 SER A C 1
ATOM 1535 O O . SER A 1 187 ? -49.636 -3.166 49.171 1.00 64.69 187 SER A O 1
ATOM 1537 N N . SER A 1 188 ? -49.578 -1.223 50.282 1.00 65.50 188 SER A N 1
ATOM 1538 C CA . SER A 1 188 ? -48.754 -0.474 49.328 1.00 65.50 188 SER A CA 1
ATOM 1539 C C . SER A 1 188 ? -47.285 -0.910 49.262 1.00 65.50 188 SER A C 1
ATOM 1541 O O . SER A 1 188 ? -46.581 -0.484 48.356 1.00 65.50 188 SER A O 1
ATOM 1543 N N . LEU A 1 189 ? -46.798 -1.692 50.232 1.00 64.00 189 LEU A N 1
ATOM 1544 C CA . LEU A 1 189 ? -45.414 -2.190 50.286 1.00 64.00 189 LEU A CA 1
ATOM 1545 C C . LEU A 1 189 ? -45.310 -3.689 49.970 1.00 64.00 189 LEU A C 1
ATOM 1547 O O . LEU A 1 189 ? -44.211 -4.238 49.967 1.00 64.00 189 LEU A O 1
ATOM 1551 N N . ILE A 1 190 ? -46.440 -4.356 49.725 1.00 66.88 190 ILE A N 1
ATOM 1552 C CA . ILE A 1 190 ? -46.465 -5.751 49.287 1.00 66.88 190 ILE A CA 1
ATOM 1553 C C . ILE A 1 190 ? -46.210 -5.738 47.780 1.00 66.88 190 ILE A C 1
ATOM 1555 O O . ILE A 1 190 ? -47.086 -5.372 46.999 1.00 66.88 190 ILE A O 1
ATOM 1559 N N . ILE A 1 191 ? -44.994 -6.099 47.379 1.00 61.91 191 ILE A N 1
ATOM 1560 C CA . ILE A 1 191 ? -44.648 -6.296 45.970 1.00 61.91 191 ILE A CA 1
ATOM 1561 C C . ILE A 1 191 ? -45.422 -7.533 45.496 1.00 61.91 191 ILE A C 1
ATOM 1563 O O . ILE A 1 191 ? -45.253 -8.615 46.054 1.00 61.91 191 ILE A O 1
ATOM 1567 N N . GLN A 1 192 ? -46.315 -7.376 44.515 1.00 55.59 192 GLN A N 1
ATOM 1568 C CA . GLN A 1 192 ? -46.964 -8.517 43.868 1.00 55.59 192 GLN A CA 1
ATOM 1569 C C . GLN A 1 192 ? -45.919 -9.226 42.996 1.00 55.59 192 GLN A C 1
ATOM 1571 O O . GLN A 1 192 ? -45.445 -8.656 42.021 1.00 55.59 192 GLN A O 1
ATOM 1576 N N . GLU A 1 193 ? -45.563 -10.466 43.332 1.00 54.28 193 GLU A N 1
ATOM 1577 C CA . GLU A 1 193 ? -44.561 -11.278 42.613 1.00 54.28 193 GLU A CA 1
ATOM 1578 C C . GLU A 1 193 ? -44.986 -11.717 41.188 1.00 54.28 193 GLU A C 1
ATOM 1580 O O . GLU A 1 193 ? -44.290 -12.509 40.563 1.00 54.28 193 GLU A O 1
ATOM 1585 N N . ASN A 1 194 ? -46.097 -11.211 40.635 1.00 45.94 194 ASN A N 1
ATOM 1586 C CA . ASN A 1 194 ? -46.718 -11.751 39.415 1.00 45.94 194 ASN A CA 1
ATOM 1587 C C . ASN A 1 194 ? -46.550 -10.917 38.124 1.00 45.94 194 ASN A C 1
ATOM 1589 O O . ASN A 1 194 ? -47.191 -11.248 37.131 1.00 45.94 194 ASN A O 1
ATOM 1593 N N . GLU A 1 195 ? -45.701 -9.885 38.070 1.00 46.75 195 GLU A N 1
ATOM 1594 C CA . GLU A 1 195 ? -45.513 -9.073 36.843 1.00 46.75 195 GLU A CA 1
ATOM 1595 C C . GLU A 1 195 ? -44.042 -8.894 36.424 1.00 46.75 195 GLU A C 1
ATOM 1597 O O . GLU A 1 195 ? -43.593 -7.798 36.097 1.00 46.75 195 GLU A O 1
ATOM 1602 N N . THR A 1 196 ? -43.259 -9.974 36.394 1.00 42.38 196 THR A N 1
ATOM 1603 C CA . THR A 1 196 ? -41.917 -9.957 35.781 1.00 42.38 196 THR A CA 1
ATOM 1604 C C . THR A 1 196 ? -41.710 -11.107 34.795 1.00 42.38 196 THR A C 1
ATOM 1606 O O . THR A 1 196 ? -40.852 -11.965 34.970 1.00 42.38 196 THR A O 1
ATOM 1609 N N . THR A 1 197 ? -42.451 -11.066 33.690 1.00 37.09 197 THR A N 1
ATOM 1610 C CA . THR A 1 197 ? -41.990 -11.590 32.393 1.00 37.09 197 THR A CA 1
ATOM 1611 C C . THR A 1 197 ? -42.269 -10.536 31.325 1.00 37.09 197 THR A C 1
ATOM 1613 O O . THR A 1 197 ? -43.435 -10.348 30.976 1.00 37.09 197 THR A O 1
ATOM 1616 N N . PRO A 1 198 ? -41.251 -9.815 30.827 1.00 49.50 198 PRO A N 1
ATOM 1617 C CA . PRO A 1 198 ? -41.367 -9.090 29.574 1.00 49.50 198 PRO A CA 1
ATOM 1618 C C . PRO A 1 198 ? -41.037 -10.040 28.409 1.00 49.50 198 PRO A C 1
ATOM 1620 O O . PRO A 1 198 ? -40.032 -10.752 28.470 1.00 49.50 198 PRO A O 1
ATOM 1623 N N . ASP A 1 199 ? -41.910 -10.054 27.398 1.00 40.66 199 ASP A N 1
ATOM 1624 C CA . ASP A 1 199 ? -41.638 -10.574 26.045 1.00 40.66 199 ASP A CA 1
ATOM 1625 C C . ASP A 1 199 ? -40.484 -9.813 25.362 1.00 40.66 199 ASP A C 1
ATOM 1627 O O . ASP A 1 199 ? -40.342 -8.588 25.614 1.00 40.66 199 ASP A O 1
#

Sequence (199 aa):
MEDELQREHLAAEQRMMHRIQRIMMECHREKVQAVEKARAEERQMAQEAIQAQKRLATEEILNTGITAMKDQKKSMTQIIKEKEHEMNIYYCMTQRQKQEEVQEVLQEAEKTHQATLGNVMDKLVNTQGELLSIAKQLGIMTNWKDFLEEELQETRAAFQKYINYTFPKLSPGHADFILPERKKTPSSLIIQENETTPD

Organism: NCBI:txid286419

Solvent-accessible surface area (backbone atoms only — not comparable to full-atom values): 11155 Å² total; per-residue (Å²): 113,72,73,57,53,52,52,52,50,54,52,49,50,52,53,49,50,52,52,50,52,50,52,50,52,52,52,50,50,50,51,50,52,51,51,53,50,52,51,50,53,50,52,49,53,51,50,52,51,53,50,52,51,50,51,52,52,51,50,51,52,50,52,52,48,53,50,52,53,51,51,51,51,51,52,51,53,49,51,50,52,54,51,51,50,53,51,49,51,52,49,53,50,54,53,48,50,56,50,51,54,52,50,51,53,50,52,50,51,48,51,55,48,52,53,51,49,50,54,53,49,54,52,50,53,49,52,52,51,50,50,53,50,50,53,52,52,51,52,52,52,48,52,53,51,51,51,52,51,50,55,51,50,54,51,49,53,51,52,51,52,52,46,51,68,78,40,71,85,61,61,90,74,77,62,42,82,81,67,61,79,80,80,72,80,59,75,91,74,61,79,73,89,83,81,86,79,85,132

Mean predicted aligned error: 15.49 Å

InterPro domains:
  IPR038927 Uncharacterized protein C6orf163 [PTHR34645] (1-197)

Secondary structure (DSSP, 8-state):
-HHHHHHHHHHHHHHHHHHHHHHHHHHHHHHHHHHHHHHHHH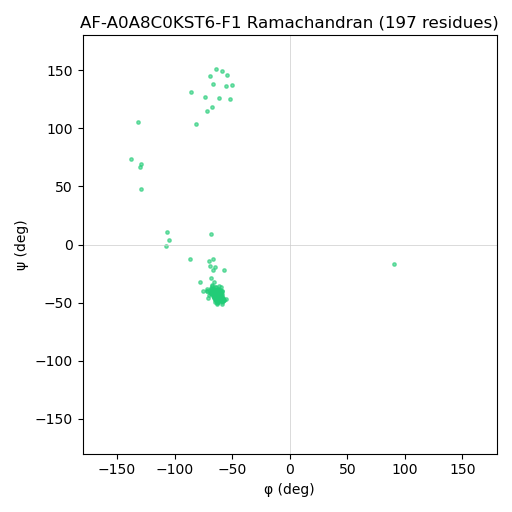HHHHHHHHHHHHHHHHHHHHHHHHHHHHHHHHHHHHHHHHHHHHHHHHHHHHHHHHHHHHHHHHHHHHHHHHHHHHHHHHHHHHHHHHHHHHHHHHHHHHHHHHHHHHHHHHHHHHHHHHHHHH-TTSPTTTTTTTSPPPPPPPGGG---TT-----

Foldseek 3Di:
DVVVVVVVVVVVVVVVVVVVVVVVVVVVVVVVVVVVVVVVVVVVVVVVVVVVVVVVVVVVVVVVVVVVVVVVVVVVVVVVVVVVVVVVVVVVVVVVVVVVVVVVVVVVVVVVVVVVVVVVVVVVVVVVVVVVVVVVVVVVVVVVVVVVVVVLVVVVVVVQVVCCVVPVVDDPPPCCVVRPDDDPDPPVPPPDPPPPDDD